Protein AF-A0A355S7M9-F1 (afdb_monomer)

Foldseek 3Di:
DCVQQKFWFKAFCVVANPLRALVRTDGQAPPPDLAAECRHQHNPFKGAHAHRNRDGDDPVGFMGGPFKTFFGFVVRVTWIWTKMKGFDAAFAKKKKKKKKFQPAADDLWKKKFKDKSSHTPDMDADGSHGRVIDMFIFIARDHGGIMIMITIFCQGPVRHRHRTSHIMGMDMDIDRDDDPQDAGPVRHTDDHQDDPDWDWPDWDDDPQKIKTKTFDRAQWKKFKWFDPPVPDIDTADDIDGGHPPRMDMDIGGNHDPRGPDMDMDTD

Nearest PDB structures (foldseek):
  4d7y-assembly1_A  TM=6.773E-01  e=9.405E-04  Mus musculus
  4qql-assembly1_C  TM=6.175E-01  e=2.363E-03  Mus musculus
  2w3j-assembly1_A  TM=5.423E-01  e=1.451E-03  uncultured bacterium
  4qpy-assembly1_C  TM=6.140E-01  e=1.021E-02  Mus musculus
  6yf6-assembly1_B  TM=6.523E-01  e=6.107E-02  Enterobacter cloacae subsp. cloacae ATCC 13047

Structure (mmCIF, N/CA/C/O backbone):
data_AF-A0A355S7M9-F1
#
_entry.id   AF-A0A355S7M9-F1
#
loop_
_atom_site.group_PDB
_atom_site.id
_atom_site.type_symbol
_atom_site.label_atom_id
_atom_site.label_alt_id
_atom_site.label_comp_id
_atom_site.label_asym_id
_atom_site.label_entity_id
_atom_site.label_seq_id
_atom_site.pdbx_PDB_ins_code
_atom_site.Cartn_x
_atom_site.Cartn_y
_atom_site.Cartn_z
_atom_site.occupancy
_atom_site.B_iso_or_equiv
_atom_site.auth_seq_id
_atom_site.auth_comp_id
_atom_site.auth_asym_id
_atom_site.auth_atom_id
_atom_site.pdbx_PDB_model_num
ATOM 1 N N . GLN A 1 1 ? 16.111 -8.350 1.117 1.00 92.12 1 GLN A N 1
ATOM 2 C CA . GLN A 1 1 ? 14.861 -8.751 1.804 1.00 92.12 1 GLN A CA 1
ATOM 3 C C . GLN A 1 1 ? 15.075 -8.696 3.312 1.00 92.12 1 GLN A C 1
ATOM 5 O O . GLN A 1 1 ? 16.169 -9.027 3.754 1.00 92.12 1 GLN A O 1
ATOM 10 N N . GLY A 1 2 ? 14.060 -8.302 4.082 1.00 87.00 2 GLY A N 1
ATOM 11 C CA . GLY A 1 2 ? 14.017 -8.361 5.551 1.00 87.00 2 GLY A CA 1
ATOM 12 C C . GLY A 1 2 ? 14.814 -7.289 6.302 1.00 87.00 2 GLY A C 1
ATOM 13 O O . GLY A 1 2 ? 14.784 -7.253 7.531 1.00 87.00 2 GLY A O 1
ATOM 14 N N . GLU A 1 3 ? 15.532 -6.411 5.602 1.00 89.25 3 GLU A N 1
ATOM 15 C CA . GLU A 1 3 ? 16.337 -5.370 6.239 1.00 89.25 3 GLU A CA 1
ATOM 16 C C . GLU A 1 3 ? 15.422 -4.325 6.895 1.00 89.25 3 GLU A C 1
ATOM 18 O O . GLU A 1 3 ? 14.531 -3.780 6.247 1.00 89.25 3 GLU A O 1
ATOM 23 N N . TYR A 1 4 ? 15.598 -4.093 8.200 1.00 92.50 4 TYR A N 1
ATOM 24 C CA . TYR A 1 4 ? 14.747 -3.206 9.011 1.00 92.50 4 TYR A CA 1
ATOM 25 C C . TYR A 1 4 ? 13.235 -3.503 8.925 1.00 92.50 4 TYR A C 1
ATOM 27 O O . TYR A 1 4 ? 12.418 -2.595 9.059 1.00 92.50 4 TYR A O 1
ATOM 35 N N . GLY A 1 5 ? 12.859 -4.768 8.697 1.00 94.44 5 GLY A N 1
ATOM 36 C CA . GLY A 1 5 ? 11.457 -5.186 8.565 1.00 94.44 5 GLY A CA 1
ATOM 37 C C . GLY A 1 5 ? 10.864 -4.987 7.167 1.00 94.44 5 GLY A C 1
ATOM 38 O O . GLY A 1 5 ? 9.682 -5.252 6.973 1.00 94.44 5 GLY A O 1
ATOM 39 N N . TRP A 1 6 ? 11.656 -4.549 6.180 1.00 97.00 6 TRP A N 1
ATOM 40 C CA . TRP A 1 6 ? 11.182 -4.333 4.813 1.00 97.00 6 TRP A CA 1
ATOM 41 C C . TRP A 1 6 ? 11.302 -5.570 3.935 1.00 97.00 6 TRP A C 1
ATOM 43 O O . TRP A 1 6 ? 12.361 -6.188 3.803 1.00 97.00 6 TRP A O 1
ATOM 53 N N . THR A 1 7 ? 10.225 -5.868 3.226 1.00 97.31 7 THR A N 1
ATOM 54 C CA . THR A 1 7 ? 10.159 -6.887 2.188 1.00 97.31 7 THR A CA 1
ATOM 55 C C . THR A 1 7 ? 9.609 -6.309 0.889 1.00 97.31 7 THR A C 1
ATOM 57 O O . THR A 1 7 ? 8.897 -5.307 0.872 1.00 97.31 7 THR A O 1
ATOM 60 N N . HIS A 1 8 ? 10.014 -6.921 -0.218 1.00 97.75 8 HIS A N 1
ATOM 61 C CA . HIS A 1 8 ? 9.790 -6.425 -1.571 1.00 97.75 8 HIS A CA 1
ATOM 62 C C . HIS A 1 8 ? 9.161 -7.529 -2.409 1.00 97.75 8 HIS A C 1
ATOM 64 O O . HIS A 1 8 ? 9.616 -8.677 -2.364 1.00 97.75 8 HIS A O 1
ATOM 70 N N . GLY A 1 9 ? 8.124 -7.188 -3.157 1.00 98.19 9 GLY A N 1
ATOM 71 C CA . GLY A 1 9 ? 7.326 -8.169 -3.868 1.00 98.19 9 GLY A CA 1
ATOM 72 C C . GLY A 1 9 ? 6.234 -7.516 -4.689 1.00 98.19 9 GLY A C 1
ATOM 73 O O . GLY A 1 9 ? 6.367 -6.370 -5.125 1.00 98.19 9 GLY A O 1
ATOM 74 N N . TYR A 1 10 ? 5.150 -8.248 -4.890 1.00 98.56 10 TYR A N 1
ATOM 75 C CA . TYR A 1 10 ? 3.998 -7.770 -5.633 1.00 98.56 10 TYR A CA 1
ATOM 76 C C . TYR A 1 10 ? 2.709 -8.474 -5.210 1.00 98.56 10 TYR A C 1
ATOM 78 O O . TYR A 1 10 ? 2.734 -9.531 -4.579 1.00 98.56 10 TYR A O 1
ATOM 86 N N . TYR A 1 11 ? 1.584 -7.874 -5.585 1.00 98.56 11 TYR A N 1
ATOM 87 C CA . TYR A 1 11 ? 0.274 -8.519 -5.595 1.00 98.56 11 TYR A CA 1
ATOM 88 C C . TYR A 1 11 ? -0.106 -8.872 -7.034 1.00 98.56 11 TYR A C 1
ATOM 90 O O . TYR A 1 11 ? 0.020 -8.015 -7.910 1.00 98.56 11 TYR A O 1
ATOM 98 N N . ASP A 1 12 ? -0.577 -10.099 -7.279 1.00 98.19 12 ASP A N 1
ATOM 99 C CA . ASP A 1 12 ? -1.149 -10.508 -8.569 1.00 98.19 12 ASP A CA 1
ATOM 100 C C . ASP A 1 12 ? -2.658 -10.238 -8.573 1.00 98.19 12 ASP A C 1
ATOM 102 O O . ASP A 1 12 ? -3.482 -11.052 -8.159 1.00 98.19 12 ASP A O 1
ATOM 106 N N . ILE A 1 13 ? -3.033 -9.059 -9.058 1.00 97.69 13 ILE A N 1
ATOM 107 C CA . ILE A 1 13 ? -4.429 -8.618 -9.083 1.00 97.69 13 ILE A CA 1
ATOM 108 C C . ILE A 1 13 ? -5.251 -9.401 -10.106 1.00 97.69 13 ILE A C 1
ATOM 110 O O . ILE A 1 13 ? -6.462 -9.548 -9.951 1.00 97.69 13 ILE A O 1
ATOM 114 N N . THR A 1 14 ? -4.609 -9.946 -11.141 1.00 97.44 14 THR A N 1
ATOM 115 C CA . THR A 1 14 ? -5.308 -10.784 -12.122 1.00 97.44 14 THR A CA 1
ATOM 116 C C . THR A 1 14 ? -5.759 -12.100 -11.498 1.00 97.44 14 THR A C 1
ATOM 118 O O . THR A 1 14 ? -6.862 -12.564 -11.793 1.00 97.44 14 THR A O 1
ATOM 121 N N . ALA A 1 15 ? -4.932 -12.685 -10.631 1.00 96.69 15 ALA A N 1
ATOM 122 C CA . ALA A 1 15 ? -5.269 -13.901 -9.904 1.00 96.69 15 ALA A CA 1
ATOM 123 C C . ALA A 1 15 ? -6.225 -13.645 -8.728 1.00 96.69 15 ALA A C 1
ATOM 125 O O . ALA A 1 15 ? -7.177 -14.407 -8.538 1.00 96.69 15 ALA A O 1
ATOM 126 N N . ASP A 1 16 ? -5.986 -12.578 -7.962 1.00 94.31 16 ASP A N 1
ATOM 127 C CA . ASP A 1 16 ? -6.562 -12.423 -6.624 1.00 94.31 16 ASP A CA 1
ATOM 128 C C . ASP A 1 16 ? -7.647 -11.343 -6.503 1.00 94.31 16 ASP A C 1
ATOM 130 O O . ASP A 1 16 ? -8.452 -11.378 -5.569 1.00 94.31 16 ASP A O 1
ATOM 134 N N . GLY A 1 17 ? -7.711 -10.411 -7.455 1.00 91.56 17 GLY A N 1
ATOM 135 C CA . GLY A 1 17 ? -8.643 -9.287 -7.441 1.00 91.56 17 GLY A CA 1
ATOM 136 C C . GLY A 1 17 ? -8.315 -8.204 -6.406 1.00 91.56 17 GLY A C 1
ATOM 137 O O . GLY A 1 17 ? -7.258 -8.193 -5.778 1.00 91.56 17 GLY A O 1
ATOM 138 N N . GLU A 1 18 ? -9.250 -7.262 -6.250 1.00 88.62 18 GLU A N 1
ATOM 139 C CA . GLU A 1 18 ? -9.129 -6.107 -5.354 1.00 88.62 18 GLU A CA 1
ATOM 140 C C . GLU A 1 18 ? -10.277 -6.043 -4.328 1.00 88.62 18 GLU A C 1
ATOM 142 O O . GLU A 1 18 ? -11.424 -6.341 -4.683 1.00 88.62 18 GLU A O 1
ATOM 147 N N . PRO A 1 19 ? -10.012 -5.583 -3.087 1.00 85.44 19 PRO A N 1
ATOM 148 C CA . PRO A 1 19 ? -8.683 -5.313 -2.529 1.00 85.44 19 PRO A CA 1
ATOM 149 C C . PRO A 1 19 ? -7.889 -6.618 -2.331 1.00 85.44 19 PRO A C 1
ATOM 151 O O . PRO A 1 19 ? -8.498 -7.660 -2.064 1.00 85.44 19 PRO A O 1
ATOM 154 N N . PRO A 1 20 ? -6.548 -6.593 -2.449 1.00 85.44 20 PRO A N 1
ATOM 155 C CA . PRO A 1 20 ? -5.758 -7.796 -2.243 1.00 85.44 20 PRO A CA 1
ATOM 156 C C . PRO A 1 20 ? -5.861 -8.264 -0.786 1.00 85.44 20 PRO A C 1
ATOM 158 O O . PRO A 1 20 ? -5.811 -7.475 0.157 1.00 85.44 20 PRO A O 1
ATOM 161 N N . ALA A 1 21 ? -5.979 -9.572 -0.568 1.00 83.31 21 ALA A N 1
ATOM 162 C CA . ALA A 1 21 ? -5.833 -10.111 0.779 1.00 83.31 21 ALA A CA 1
ATOM 163 C C . ALA A 1 21 ? -4.357 -10.047 1.202 1.00 83.31 21 ALA A C 1
ATOM 165 O O . ALA A 1 21 ? -3.477 -10.368 0.408 1.00 83.31 21 ALA A O 1
ATOM 166 N N . ASN A 1 22 ? -4.073 -9.734 2.472 1.00 86.75 22 ASN A N 1
ATOM 167 C CA . ASN A 1 22 ? -2.702 -9.706 3.008 1.00 86.75 22 ASN A CA 1
ATOM 168 C C . ASN A 1 22 ? -1.883 -10.973 2.679 1.00 86.75 22 ASN A C 1
ATOM 170 O O . ASN A 1 22 ? -0.677 -10.909 2.438 1.00 86.75 22 ASN A O 1
ATOM 174 N N . SER A 1 23 ? -2.555 -12.132 2.677 1.00 87.81 23 SER A N 1
ATOM 175 C CA . SER A 1 23 ? -1.978 -13.449 2.386 1.00 87.81 23 SER A CA 1
ATOM 176 C C . SER A 1 23 ? -1.495 -13.625 0.948 1.00 87.81 23 SER A C 1
ATOM 178 O O . SER A 1 23 ? -0.786 -14.587 0.674 1.00 87.81 23 SER A O 1
ATOM 180 N N . ASN A 1 24 ? -1.895 -12.734 0.043 1.00 93.62 24 ASN A N 1
ATOM 181 C CA . ASN A 1 24 ? -1.656 -12.853 -1.391 1.00 93.62 24 ASN A CA 1
ATOM 182 C C . ASN A 1 24 ? -0.400 -12.103 -1.846 1.00 93.62 24 ASN A C 1
ATOM 184 O O . ASN A 1 24 ? -0.087 -12.080 -3.031 1.00 93.62 24 ASN A O 1
ATOM 188 N N . PHE A 1 25 ? 0.329 -11.471 -0.927 1.00 97.81 25 PHE A N 1
ATOM 189 C CA . PHE A 1 25 ? 1.590 -10.832 -1.272 1.00 97.81 25 PHE A CA 1
ATOM 190 C C . PHE A 1 25 ? 2.655 -11.871 -1.590 1.00 97.81 25 PHE A C 1
ATOM 192 O O . PHE A 1 25 ? 2.960 -12.757 -0.786 1.00 97.81 25 PHE A O 1
ATOM 199 N N . ILE A 1 26 ? 3.251 -11.718 -2.765 1.00 98.19 26 ILE A N 1
ATOM 200 C CA . ILE A 1 26 ? 4.268 -12.614 -3.288 1.00 98.19 26 ILE A CA 1
ATOM 201 C C . ILE A 1 26 ? 5.611 -11.902 -3.187 1.00 98.19 26 ILE A C 1
ATOM 203 O O . ILE A 1 26 ? 5.846 -10.877 -3.826 1.00 98.19 26 ILE A O 1
ATOM 207 N N . LEU A 1 27 ? 6.511 -12.456 -2.376 1.00 97.75 27 LEU A N 1
ATOM 208 C CA . LEU A 1 27 ? 7.882 -11.968 -2.256 1.00 97.75 27 LEU A CA 1
ATOM 209 C C . LEU A 1 27 ? 8.636 -12.159 -3.569 1.00 97.75 27 LEU A C 1
ATOM 211 O O . LEU A 1 27 ? 8.587 -13.235 -4.167 1.00 97.75 27 LEU A O 1
ATOM 215 N N . PHE A 1 28 ? 9.430 -11.161 -3.957 1.00 97.62 28 PHE A N 1
ATOM 216 C CA . PHE A 1 28 ? 10.442 -11.395 -4.976 1.00 97.62 28 PHE A CA 1
ATOM 217 C C . PHE A 1 28 ? 11.485 -12.398 -4.459 1.00 97.62 28 PHE A C 1
ATOM 219 O O . PHE A 1 28 ? 12.031 -12.187 -3.362 1.00 97.62 28 PHE A O 1
ATOM 226 N N . PRO A 1 29 ? 11.793 -13.459 -5.232 1.00 96.69 29 PRO A N 1
ATOM 227 C CA . PRO A 1 29 ? 12.846 -14.404 -4.896 1.00 96.69 29 PRO A CA 1
ATOM 228 C C . PRO A 1 29 ? 14.181 -13.698 -4.665 1.00 96.69 29 PRO A C 1
ATOM 230 O O . PRO A 1 29 ? 14.586 -12.823 -5.437 1.00 96.69 29 PRO A O 1
ATOM 233 N N . SER A 1 30 ? 14.873 -14.076 -3.592 1.00 95.88 30 SER A N 1
ATOM 234 C CA . SER A 1 30 ? 16.242 -13.640 -3.357 1.00 95.88 30 SER A CA 1
ATOM 235 C C . SER A 1 30 ? 17.034 -14.663 -2.564 1.00 95.88 30 SER A C 1
ATOM 237 O O . SER A 1 30 ? 16.579 -15.123 -1.517 1.00 95.88 30 SER A O 1
ATOM 239 N N . ASP A 1 31 ? 18.253 -14.944 -3.019 1.00 94.88 31 ASP A N 1
ATOM 240 C CA . ASP A 1 31 ? 19.231 -15.778 -2.313 1.00 94.88 31 ASP A CA 1
ATOM 241 C C . ASP A 1 31 ? 20.229 -14.949 -1.474 1.00 94.88 31 ASP A C 1
ATOM 243 O O . ASP A 1 31 ? 21.152 -15.493 -0.864 1.00 94.88 31 ASP A O 1
ATOM 247 N N . GLY A 1 32 ? 20.042 -13.623 -1.423 1.00 92.38 32 GLY A N 1
ATOM 248 C CA . GLY A 1 32 ? 20.918 -12.683 -0.720 1.00 92.38 32 GLY A CA 1
ATOM 249 C C . GLY A 1 32 ? 22.173 -12.272 -1.498 1.00 92.38 32 GLY A C 1
ATOM 250 O O . GLY A 1 32 ? 22.983 -11.505 -0.973 1.00 92.38 32 GLY A O 1
ATOM 251 N N . THR A 1 33 ? 22.351 -12.743 -2.734 1.00 94.88 33 THR A N 1
ATOM 252 C CA . THR A 1 33 ? 23.452 -12.348 -3.620 1.00 94.88 33 THR A CA 1
ATOM 253 C C . THR A 1 33 ? 22.992 -11.321 -4.664 1.00 94.88 33 THR A C 1
ATOM 255 O O . THR A 1 33 ? 21.803 -11.228 -4.959 1.00 94.88 33 THR A O 1
ATOM 258 N N . PRO A 1 34 ? 23.907 -10.539 -5.267 1.00 95.62 34 PRO A N 1
ATOM 259 C CA . PRO A 1 34 ? 23.569 -9.622 -6.359 1.00 95.62 34 PRO A CA 1
ATOM 260 C C . PRO A 1 34 ? 23.570 -10.310 -7.740 1.00 95.62 34 PRO A C 1
ATOM 262 O O . PRO A 1 34 ? 23.688 -9.639 -8.762 1.00 95.62 34 PRO A O 1
ATOM 265 N N . PHE A 1 35 ? 23.546 -11.646 -7.804 1.00 96.12 35 PHE A N 1
ATOM 266 C CA . PHE A 1 35 ? 23.656 -12.384 -9.063 1.00 96.12 35 PHE A CA 1
ATOM 267 C C . PHE A 1 35 ? 22.319 -13.009 -9.434 1.00 96.12 35 PHE A C 1
ATOM 269 O O . PHE A 1 35 ? 21.887 -13.982 -8.815 1.00 96.12 35 PHE A O 1
ATOM 276 N N . ARG A 1 36 ? 21.684 -12.464 -10.472 1.00 96.94 36 ARG A N 1
ATOM 277 C CA . ARG A 1 36 ? 20.377 -12.940 -10.920 1.00 96.94 36 ARG A CA 1
ATOM 278 C C . ARG A 1 36 ? 20.402 -14.390 -11.391 1.00 96.94 36 ARG A C 1
ATOM 280 O O . ARG A 1 36 ? 21.352 -14.824 -12.042 1.00 96.94 36 ARG A O 1
ATOM 287 N N . ASN A 1 37 ? 19.328 -15.104 -11.079 1.00 96.00 37 ASN A N 1
ATOM 288 C CA . ASN A 1 37 ? 19.001 -16.440 -11.569 1.00 96.00 37 ASN A CA 1
ATOM 289 C C . ASN A 1 37 ? 17.489 -16.696 -11.366 1.00 96.00 37 ASN A C 1
ATOM 291 O O . ASN A 1 37 ? 16.754 -15.795 -10.967 1.00 96.00 37 ASN A O 1
ATOM 295 N N . GLU A 1 38 ? 17.002 -17.907 -11.630 1.00 94.94 38 GLU A N 1
ATOM 296 C CA . GLU A 1 38 ? 15.571 -18.229 -11.494 1.00 94.94 38 GLU A CA 1
ATOM 297 C C . GLU A 1 38 ? 15.060 -18.231 -10.037 1.00 94.94 38 GLU A C 1
ATOM 299 O O . GLU A 1 38 ? 13.858 -18.135 -9.805 1.00 94.94 38 GLU A O 1
ATOM 304 N N . GLU A 1 39 ? 15.961 -18.284 -9.053 1.00 95.69 39 GLU A N 1
ATOM 305 C CA . GLU A 1 39 ? 15.678 -18.243 -7.611 1.00 95.69 39 GLU A CA 1
ATOM 306 C C . GLU A 1 39 ? 16.095 -16.906 -6.954 1.00 95.69 39 GLU A C 1
ATOM 308 O O . GLU A 1 39 ? 15.825 -16.681 -5.772 1.00 95.69 39 GLU A O 1
ATOM 313 N N . ASN A 1 40 ? 16.728 -15.991 -7.701 1.00 97.06 40 ASN A N 1
ATOM 314 C CA . ASN A 1 40 ? 17.165 -14.682 -7.210 1.00 97.06 40 ASN A CA 1
ATOM 315 C C . ASN A 1 40 ? 16.929 -13.589 -8.253 1.00 97.06 40 ASN A C 1
ATOM 317 O O . ASN A 1 40 ? 17.652 -13.496 -9.241 1.00 97.06 40 ASN A O 1
ATOM 321 N N . PHE A 1 41 ? 15.948 -12.727 -7.999 1.00 97.25 41 PHE A N 1
ATOM 322 C CA . PHE A 1 41 ? 15.574 -11.627 -8.896 1.00 97.25 41 PHE A CA 1
ATOM 323 C C . PHE A 1 41 ? 16.333 -10.331 -8.585 1.00 97.25 41 PHE A C 1
ATOM 325 O O . PHE A 1 41 ? 16.174 -9.330 -9.276 1.00 97.25 41 PHE A O 1
ATOM 332 N N . TRP A 1 42 ? 17.170 -10.341 -7.546 1.00 97.12 42 TRP A N 1
ATOM 333 C CA . TRP A 1 42 ? 17.970 -9.199 -7.120 1.00 97.12 42 TRP A CA 1
ATOM 334 C C . TRP A 1 42 ? 19.310 -9.129 -7.861 1.00 97.12 42 TRP A C 1
ATOM 336 O O . TRP A 1 42 ? 20.081 -10.090 -7.862 1.00 97.12 42 TRP A O 1
ATOM 346 N N . ASP A 1 43 ? 19.634 -7.970 -8.435 1.00 94.88 43 ASP A N 1
ATOM 347 C CA . ASP A 1 43 ? 20.908 -7.732 -9.137 1.00 94.88 43 ASP A CA 1
ATOM 348 C C . ASP A 1 43 ? 21.915 -6.856 -8.364 1.00 94.88 43 ASP A C 1
ATOM 350 O O . ASP A 1 43 ? 22.974 -6.497 -8.882 1.00 94.88 43 ASP A O 1
ATOM 354 N N . GLY A 1 44 ? 21.600 -6.504 -7.115 1.00 93.50 44 GLY A N 1
ATOM 355 C CA . GLY A 1 44 ? 22.369 -5.536 -6.326 1.00 93.50 44 GLY A CA 1
ATOM 356 C C . GLY A 1 44 ? 21.799 -4.116 -6.335 1.00 93.50 44 GLY A C 1
ATOM 357 O O . GLY A 1 44 ? 22.203 -3.321 -5.488 1.00 93.50 44 GLY A O 1
ATOM 358 N N . PHE A 1 45 ? 20.861 -3.814 -7.236 1.00 93.62 45 PHE A N 1
ATOM 359 C CA . PHE A 1 45 ? 20.222 -2.503 -7.375 1.00 93.62 45 PHE A CA 1
ATOM 360 C C . PHE A 1 45 ? 18.694 -2.588 -7.372 1.00 93.62 45 PHE A C 1
ATOM 362 O O . PHE A 1 45 ? 18.034 -1.747 -6.764 1.00 93.62 45 PHE A O 1
ATOM 369 N N . SER A 1 46 ? 18.130 -3.593 -8.041 1.00 95.94 46 SER A N 1
ATOM 370 C CA . SER A 1 46 ? 16.688 -3.768 -8.187 1.00 95.94 46 SER A CA 1
ATOM 371 C C . SER A 1 46 ? 16.277 -5.236 -8.261 1.00 95.94 46 SER A C 1
ATOM 373 O O . SER A 1 46 ? 17.077 -6.121 -8.573 1.00 95.94 46 SER A O 1
ATOM 375 N N . PHE A 1 47 ? 15.009 -5.482 -7.944 1.00 97.88 47 PHE A N 1
ATOM 376 C CA . PHE A 1 47 ? 14.306 -6.709 -8.281 1.00 97.88 47 PHE A CA 1
ATOM 377 C C . PHE A 1 47 ? 13.727 -6.599 -9.689 1.00 97.88 47 PHE A C 1
ATOM 379 O O . PHE A 1 47 ? 13.010 -5.641 -9.976 1.00 97.88 47 PHE A O 1
ATOM 386 N N . ASP A 1 48 ? 14.007 -7.591 -10.528 1.00 97.38 48 ASP A N 1
ATOM 387 C CA . ASP A 1 48 ? 13.417 -7.774 -11.858 1.00 97.38 48 ASP A CA 1
ATOM 388 C C . ASP A 1 48 ? 13.388 -9.276 -12.185 1.00 97.38 48 ASP A C 1
ATOM 390 O O . ASP A 1 48 ? 14.215 -10.045 -11.687 1.00 97.38 48 ASP A O 1
ATOM 394 N N . TRP A 1 49 ? 12.447 -9.706 -13.018 1.00 96.75 49 TRP A N 1
ATOM 395 C CA . TRP A 1 49 ? 12.270 -11.111 -13.382 1.00 96.75 49 TRP A CA 1
ATOM 396 C C . TRP A 1 49 ? 13.507 -11.655 -14.077 1.00 96.75 49 TRP A C 1
ATOM 398 O O . TRP A 1 49 ? 13.998 -11.042 -15.022 1.00 96.75 49 TRP A O 1
ATOM 408 N N . SER A 1 50 ? 13.986 -12.831 -13.673 1.00 96.75 50 SER A N 1
ATOM 409 C CA . SER A 1 50 ? 15.146 -13.458 -14.308 1.00 96.75 50 SER A CA 1
ATOM 410 C C . SER A 1 50 ? 15.001 -14.951 -14.557 1.00 96.75 50 SER A C 1
ATOM 412 O O . SER A 1 50 ? 14.395 -15.678 -13.774 1.00 96.75 50 SER A O 1
ATOM 414 N N . ASP A 1 51 ? 15.601 -15.414 -15.655 1.00 96.12 51 ASP A N 1
ATOM 415 C CA . ASP A 1 51 ? 15.785 -16.838 -15.937 1.00 96.12 51 ASP A CA 1
ATOM 416 C C . ASP A 1 51 ? 17.013 -17.417 -15.211 1.00 96.12 51 ASP A C 1
ATOM 418 O O . ASP A 1 51 ? 17.780 -16.705 -14.560 1.00 96.12 51 ASP A O 1
ATOM 422 N N . ALA A 1 52 ? 17.251 -18.723 -15.370 1.00 96.06 52 ALA A N 1
ATOM 423 C CA . ALA A 1 52 ? 18.394 -19.426 -14.782 1.00 96.06 52 ALA A CA 1
ATOM 424 C C . ALA A 1 52 ? 19.773 -18.860 -15.188 1.00 96.06 52 ALA A C 1
ATOM 426 O O . ALA A 1 52 ? 20.769 -19.135 -14.520 1.00 96.06 52 ALA A O 1
ATOM 427 N N . SER A 1 53 ? 19.856 -18.091 -16.281 1.00 95.75 53 SER A N 1
ATOM 428 C CA . SER A 1 53 ? 21.087 -17.426 -16.731 1.00 95.75 53 SER A CA 1
ATOM 429 C C . SER A 1 53 ? 21.269 -16.020 -16.148 1.00 95.75 53 SER A C 1
ATOM 431 O O . SER A 1 53 ? 22.311 -15.402 -16.376 1.00 95.75 53 SER A O 1
ATOM 433 N N . GLY A 1 54 ? 20.272 -15.511 -15.418 1.00 94.69 54 GLY A N 1
ATOM 434 C CA . GLY A 1 54 ? 20.234 -14.148 -14.895 1.00 94.69 54 GLY A CA 1
ATOM 435 C C . GLY A 1 54 ? 19.808 -13.098 -15.923 1.00 94.69 54 GLY A C 1
ATOM 436 O O . GLY A 1 54 ? 19.979 -11.898 -15.683 1.00 94.69 54 GLY A O 1
ATOM 437 N N . SER A 1 55 ? 19.277 -13.532 -17.069 1.00 95.75 55 SER A N 1
ATOM 438 C CA . SER A 1 55 ? 18.733 -12.639 -18.093 1.00 95.75 55 SER A CA 1
ATOM 439 C C . SER A 1 55 ? 17.330 -12.196 -17.703 1.00 95.75 55 SER A C 1
ATOM 441 O O . SER A 1 55 ? 16.553 -13.009 -17.207 1.00 95.75 55 SER A O 1
ATOM 443 N N . ALA A 1 56 ? 17.006 -10.924 -17.947 1.00 94.19 56 ALA A N 1
ATOM 444 C CA . ALA A 1 56 ? 15.691 -10.385 -17.626 1.00 94.19 56 ALA A CA 1
ATOM 445 C C . ALA A 1 56 ? 14.586 -11.060 -18.462 1.00 94.19 56 ALA A C 1
ATOM 447 O O . ALA A 1 56 ? 14.743 -11.209 -19.679 1.00 94.19 56 ALA A O 1
ATOM 448 N N . VAL A 1 57 ? 13.476 -11.443 -17.828 1.00 95.06 57 VAL A N 1
ATOM 449 C CA . VAL A 1 57 ? 12.336 -12.115 -18.472 1.00 95.06 57 VAL A CA 1
ATOM 450 C C . VAL A 1 57 ? 11.096 -11.247 -18.345 1.00 95.06 57 VAL A C 1
ATOM 452 O O . VAL A 1 57 ? 10.387 -11.304 -17.352 1.00 95.06 57 VAL A O 1
ATOM 455 N N . ASN A 1 58 ? 10.823 -10.472 -19.388 1.00 94.00 58 ASN A N 1
ATOM 456 C CA . ASN A 1 58 ? 9.695 -9.555 -19.433 1.00 94.00 58 ASN A CA 1
ATOM 457 C C . ASN A 1 58 ? 8.855 -9.809 -20.701 1.00 94.00 58 ASN A C 1
ATOM 459 O O . ASN A 1 58 ? 9.442 -9.988 -21.778 1.00 94.00 58 ASN A O 1
ATOM 463 N N . PRO A 1 59 ? 7.509 -9.807 -20.631 1.00 94.31 59 PRO A N 1
ATOM 464 C CA . PRO A 1 59 ? 6.665 -9.611 -19.444 1.00 94.31 59 PRO A CA 1
ATOM 465 C C . PRO A 1 59 ? 6.642 -10.813 -18.469 1.00 94.31 59 PRO A C 1
ATOM 467 O O . PRO A 1 59 ? 7.001 -11.921 -18.881 1.00 94.31 59 PRO A O 1
ATOM 470 N N . PRO A 1 60 ? 6.153 -10.620 -17.223 1.00 95.62 60 PRO A N 1
ATOM 471 C CA . PRO A 1 60 ? 5.622 -9.361 -16.663 1.00 95.62 60 PRO A CA 1
ATOM 472 C C . PRO A 1 60 ? 6.719 -8.350 -16.314 1.00 95.62 60 PRO A C 1
ATOM 474 O O . PRO A 1 60 ? 7.774 -8.746 -15.859 1.00 95.62 60 PRO A O 1
ATOM 477 N N . TRP A 1 61 ? 6.457 -7.049 -16.480 1.00 96.50 61 TRP A N 1
ATOM 478 C CA . TRP A 1 61 ? 7.444 -5.967 -16.264 1.00 96.50 61 TRP A CA 1
ATOM 479 C C . TR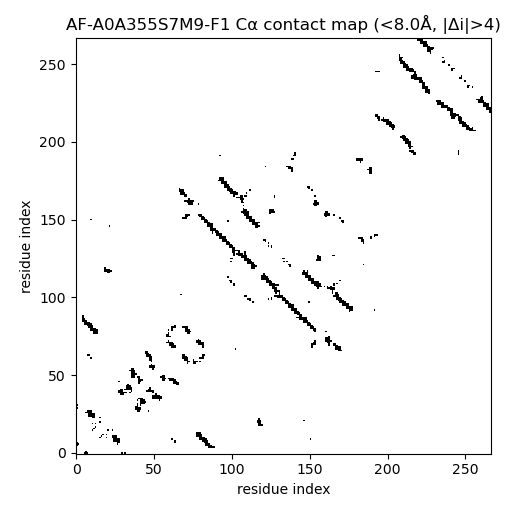P A 1 61 ? 7.566 -5.507 -14.806 1.00 96.50 61 TRP A C 1
ATOM 481 O O . TRP A 1 61 ? 8.028 -4.400 -14.534 1.00 96.50 61 TRP A O 1
ATOM 491 N N . THR A 1 62 ? 7.096 -6.317 -13.856 1.00 98.12 62 THR A N 1
ATOM 492 C CA . THR A 1 62 ? 7.073 -5.924 -12.445 1.00 98.12 62 THR A CA 1
ATOM 493 C C . THR A 1 62 ? 8.488 -5.843 -11.898 1.00 98.12 62 THR A C 1
ATOM 495 O O . THR A 1 62 ? 9.141 -6.872 -11.751 1.00 98.12 62 THR A O 1
ATOM 498 N N . ALA A 1 63 ? 8.930 -4.641 -11.545 1.00 97.75 63 ALA A N 1
ATOM 499 C CA . ALA A 1 63 ? 10.280 -4.395 -11.058 1.00 97.75 63 ALA A CA 1
ATOM 500 C C 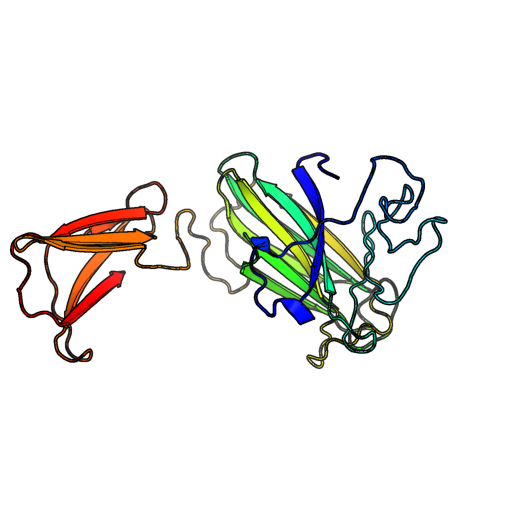. ALA A 1 63 ? 10.283 -3.407 -9.889 1.00 97.75 63 ALA A C 1
ATOM 502 O O . ALA A 1 63 ? 9.379 -2.574 -9.755 1.00 97.75 63 ALA A O 1
ATOM 503 N N . LEU A 1 64 ? 11.300 -3.497 -9.030 1.00 98.12 64 LEU A N 1
ATOM 504 C CA . LEU A 1 64 ? 11.378 -2.692 -7.812 1.00 98.12 64 LEU A CA 1
ATOM 505 C C . LEU A 1 64 ? 12.828 -2.426 -7.376 1.00 98.12 64 LEU A C 1
ATOM 507 O O . LEU A 1 64 ? 13.527 -3.331 -6.926 1.00 98.12 64 LEU A O 1
ATOM 511 N N . GLY A 1 65 ? 13.272 -1.175 -7.497 1.00 95.69 65 GLY A N 1
ATOM 512 C CA . GLY A 1 65 ? 14.558 -0.660 -7.010 1.00 95.69 65 GLY A CA 1
ATOM 513 C C . GLY A 1 65 ? 14.468 -0.086 -5.596 1.00 95.69 65 GLY A C 1
ATOM 514 O O . GLY A 1 65 ? 13.546 -0.411 -4.853 1.00 95.69 65 GLY A O 1
ATOM 515 N N . ASP A 1 66 ? 15.394 0.792 -5.218 1.00 91.88 66 ASP A N 1
ATOM 516 C CA . ASP A 1 66 ? 15.371 1.533 -3.946 1.00 91.88 66 ASP A CA 1
ATOM 517 C C . ASP A 1 66 ? 14.283 2.622 -3.915 1.00 91.88 66 ASP A C 1
ATOM 519 O O . ASP A 1 66 ? 13.568 2.771 -2.925 1.00 91.88 66 ASP A O 1
ATOM 523 N N . LEU A 1 67 ? 14.121 3.329 -5.032 1.00 94.31 67 LEU A N 1
ATOM 524 C CA . LEU A 1 67 ? 13.138 4.384 -5.249 1.00 94.31 67 LEU A CA 1
ATOM 525 C C . LEU A 1 67 ? 12.270 4.093 -6.478 1.00 94.31 67 LEU A C 1
ATOM 527 O O . LEU A 1 67 ? 11.055 4.289 -6.438 1.00 94.31 67 LEU A O 1
ATOM 531 N N . GLU A 1 68 ? 12.888 3.600 -7.550 1.00 96.94 68 GLU A N 1
ATOM 532 C CA . GLU A 1 68 ? 12.215 3.257 -8.800 1.00 96.94 68 GLU A CA 1
ATOM 533 C C . GLU A 1 68 ? 11.376 1.979 -8.660 1.00 96.94 68 GLU A C 1
ATOM 535 O O . GLU A 1 68 ? 11.691 1.071 -7.888 1.00 96.94 68 GLU A O 1
ATOM 540 N N . GLY A 1 69 ? 10.314 1.879 -9.448 1.00 98.00 69 GLY A N 1
ATOM 541 C CA . GLY A 1 69 ? 9.594 0.638 -9.686 1.00 98.00 69 GLY A CA 1
ATOM 542 C C . GLY A 1 69 ? 8.727 0.716 -10.930 1.00 98.00 69 GLY A C 1
ATOM 543 O O . GLY A 1 69 ? 8.542 1.781 -11.527 1.00 98.00 69 GLY A O 1
ATOM 544 N N . HIS A 1 70 ? 8.211 -0.439 -11.323 1.00 98.38 70 HIS A N 1
ATOM 545 C CA . HIS A 1 70 ? 7.348 -0.592 -12.481 1.00 98.38 70 HIS A CA 1
ATOM 546 C C . HIS A 1 70 ? 6.273 -1.641 -12.153 1.00 98.38 70 HIS A C 1
ATOM 548 O O . HIS A 1 70 ? 6.631 -2.744 -11.730 1.00 98.38 70 HIS A O 1
ATOM 554 N N . PRO A 1 71 ? 4.972 -1.331 -12.290 1.00 98.38 71 PRO A N 1
ATOM 555 C CA . PRO A 1 71 ? 3.916 -2.340 -12.228 1.00 98.38 71 PRO A CA 1
ATOM 556 C C . PRO A 1 71 ? 3.934 -3.240 -13.475 1.00 98.38 71 PRO A C 1
ATOM 558 O O . PRO A 1 71 ? 4.646 -2.966 -14.431 1.00 98.38 71 PRO A O 1
ATOM 561 N N . SER A 1 72 ? 3.144 -4.311 -13.504 1.00 98.38 72 SER A N 1
ATOM 562 C CA . SER A 1 72 ? 2.790 -4.964 -14.781 1.00 98.38 72 SER A CA 1
ATOM 563 C C . SER A 1 72 ? 1.324 -4.705 -15.073 1.00 98.38 72 SER A C 1
ATOM 565 O O . SER A 1 72 ? 0.530 -4.675 -14.134 1.00 98.38 72 SER A O 1
ATOM 567 N N . GLY A 1 73 ? 0.987 -4.526 -16.345 1.00 97.69 73 GLY A N 1
ATOM 568 C CA . GLY A 1 73 ? -0.350 -4.170 -16.805 1.00 97.69 73 GLY A CA 1
ATOM 569 C C . GLY A 1 73 ? -1.050 -5.260 -17.609 1.00 97.69 73 GLY A C 1
ATOM 570 O O . GLY A 1 73 ? -0.447 -6.236 -18.069 1.00 97.69 73 GLY A O 1
ATOM 571 N N . ASP A 1 74 ? -2.348 -5.071 -17.827 1.00 96.31 74 ASP A N 1
ATOM 572 C CA . ASP A 1 74 ? -3.214 -6.008 -18.554 1.00 96.31 74 ASP A CA 1
ATOM 573 C C . ASP A 1 74 ? -2.762 -6.242 -20.011 1.00 96.31 74 ASP A C 1
ATOM 575 O O . ASP A 1 74 ? -2.875 -7.345 -20.554 1.00 96.31 74 ASP A O 1
ATOM 579 N N . ASN A 1 75 ? -2.140 -5.235 -20.619 1.00 96.38 75 ASN A N 1
ATOM 580 C CA . ASN A 1 75 ? -1.510 -5.263 -21.935 1.00 96.38 75 ASN A CA 1
ATOM 581 C C . ASN A 1 75 ? -0.280 -6.180 -22.018 1.00 96.38 75 ASN A C 1
ATOM 583 O O . ASN A 1 75 ? 0.180 -6.470 -23.124 1.00 96.38 75 ASN A O 1
ATOM 587 N N . ASN A 1 76 ? 0.221 -6.654 -20.879 1.00 95.25 76 ASN A N 1
ATOM 588 C CA . ASN A 1 76 ? 1.280 -7.651 -20.754 1.00 95.25 76 ASN A CA 1
ATOM 589 C C . ASN A 1 76 ? 0.779 -8.987 -20.169 1.00 95.25 76 ASN A C 1
ATOM 591 O O . ASN A 1 76 ? 1.574 -9.882 -19.888 1.00 95.25 76 ASN A O 1
ATOM 595 N N . GLY A 1 77 ? -0.543 -9.156 -20.053 1.00 95.31 77 GLY A N 1
ATOM 59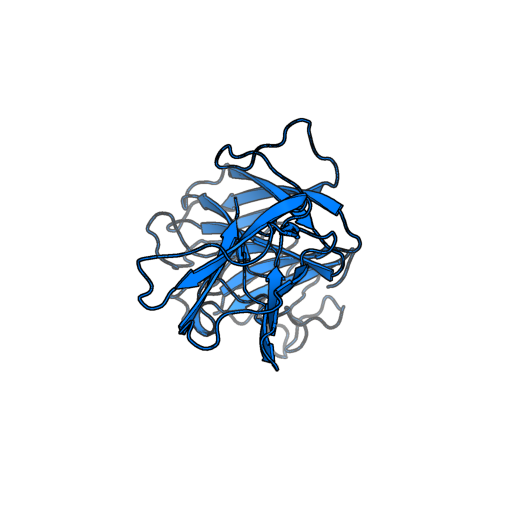6 C CA . GLY A 1 77 ? -1.211 -10.408 -19.690 1.00 95.31 77 GLY A CA 1
ATOM 597 C C . GLY A 1 77 ? -1.506 -10.585 -18.200 1.00 95.31 77 GLY A C 1
ATOM 598 O O . GLY A 1 77 ? -2.362 -11.406 -17.877 1.00 95.31 77 GLY A O 1
ATOM 599 N N . VAL A 1 78 ? -0.852 -9.820 -17.319 1.00 97.12 78 VAL A N 1
ATOM 600 C CA . VAL A 1 78 ? -1.084 -9.835 -15.865 1.00 97.12 78 VAL A CA 1
ATOM 601 C C . VAL A 1 78 ? -0.926 -8.440 -15.265 1.00 97.12 78 VAL A C 1
ATOM 603 O O . VAL A 1 78 ? 0.034 -7.722 -15.556 1.00 97.12 78 VAL A O 1
ATOM 606 N N . VAL A 1 79 ? -1.863 -8.086 -14.389 1.00 98.50 79 VAL A N 1
ATOM 607 C CA . VAL A 1 79 ? -1.821 -6.881 -13.559 1.00 98.50 79 VAL A CA 1
ATOM 608 C C . VAL A 1 79 ? -1.124 -7.212 -12.249 1.00 98.50 79 VAL A C 1
ATOM 610 O O . VAL A 1 79 ? -1.688 -7.896 -11.395 1.00 98.50 79 VAL A O 1
ATOM 613 N N . HIS A 1 80 ? 0.095 -6.708 -12.086 1.00 98.56 80 HIS A N 1
ATOM 614 C CA . HIS A 1 80 ? 0.844 -6.821 -10.841 1.00 98.56 80 HIS A CA 1
ATOM 615 C C . HIS A 1 80 ? 1.057 -5.451 -10.223 1.00 98.56 80 HIS A C 1
ATOM 617 O O . HIS A 1 80 ? 1.527 -4.526 -10.895 1.00 98.56 80 HIS A O 1
ATOM 623 N N . TRP A 1 81 ? 0.809 -5.349 -8.921 1.00 98.69 81 TRP A N 1
ATOM 624 C CA . TRP A 1 81 ? 1.163 -4.159 -8.160 1.00 98.69 81 TRP A CA 1
ATOM 625 C C . TRP A 1 81 ? 2.519 -4.339 -7.486 1.00 98.69 81 TRP A C 1
ATOM 627 O O . TRP A 1 81 ? 2.641 -5.115 -6.537 1.00 98.69 81 TRP A O 1
ATOM 637 N N . ALA A 1 82 ? 3.541 -3.618 -7.949 1.00 98.69 82 ALA A N 1
ATOM 638 C CA . ALA A 1 82 ? 4.875 -3.670 -7.351 1.00 98.69 82 ALA A CA 1
ATOM 639 C C . ALA A 1 82 ? 4.832 -3.045 -5.950 1.00 98.69 82 ALA A C 1
ATOM 641 O O . ALA A 1 82 ? 4.416 -1.900 -5.798 1.00 98.69 82 ALA A O 1
ATOM 642 N N . THR A 1 83 ? 5.223 -3.789 -4.918 1.00 98.75 83 THR A N 1
ATOM 643 C CA . THR A 1 83 ? 4.872 -3.449 -3.534 1.00 98.75 83 THR A CA 1
ATOM 644 C C . THR A 1 83 ? 6.076 -3.506 -2.598 1.00 98.75 83 THR A C 1
ATOM 646 O O . THR A 1 83 ? 6.851 -4.468 -2.590 1.00 98.75 83 THR A O 1
ATOM 649 N N . ARG A 1 84 ? 6.202 -2.466 -1.767 1.00 98.06 84 ARG A N 1
ATOM 650 C CA . ARG A 1 84 ? 7.097 -2.414 -0.603 1.00 98.06 84 ARG A CA 1
ATOM 651 C C . ARG A 1 84 ? 6.263 -2.652 0.647 1.00 98.06 84 ARG A C 1
ATOM 653 O O . ARG A 1 84 ? 5.292 -1.931 0.858 1.00 98.06 84 ARG A O 1
ATOM 660 N N . ARG A 1 85 ? 6.644 -3.623 1.471 1.00 98.31 85 ARG A N 1
ATOM 661 C CA . ARG A 1 85 ? 5.921 -4.029 2.682 1.00 98.31 85 ARG A CA 1
ATOM 662 C C . ARG A 1 85 ? 6.832 -3.921 3.898 1.00 98.31 85 ARG A C 1
ATOM 664 O O . ARG A 1 85 ? 7.916 -4.501 3.896 1.00 98.31 85 ARG A O 1
ATOM 671 N N . TRP A 1 86 ? 6.381 -3.231 4.934 1.00 98.56 86 TRP A N 1
ATOM 672 C CA . TRP A 1 86 ? 7.050 -3.129 6.225 1.00 98.56 86 TRP A CA 1
ATOM 673 C C . TRP A 1 86 ? 6.267 -3.885 7.297 1.00 98.56 86 TRP A C 1
ATOM 675 O O . TRP A 1 86 ? 5.049 -3.738 7.387 1.00 98.56 86 TRP A O 1
ATOM 685 N N . GLU A 1 87 ? 6.962 -4.693 8.093 1.00 97.56 87 GLU A N 1
ATOM 686 C CA . GLU A 1 87 ? 6.391 -5.371 9.258 1.00 97.56 87 GLU A CA 1
ATOM 687 C C . GLU A 1 87 ? 6.503 -4.498 10.508 1.00 97.56 87 GLU A C 1
ATOM 689 O O . GLU A 1 87 ? 7.589 -4.039 10.873 1.00 97.56 87 GLU A O 1
ATOM 694 N N . VAL A 1 88 ? 5.375 -4.306 11.183 1.00 95.38 88 VAL A N 1
ATOM 695 C CA . VAL A 1 88 ? 5.278 -3.533 12.417 1.00 95.38 88 VAL A CA 1
ATOM 696 C C . VAL A 1 88 ? 5.895 -4.340 13.559 1.00 95.38 88 VAL A C 1
ATOM 698 O O . VAL A 1 88 ? 5.399 -5.402 13.930 1.00 95.38 88 VAL A O 1
ATOM 701 N N . GLY A 1 89 ? 6.996 -3.845 14.127 1.00 92.94 89 GLY A N 1
ATOM 702 C CA . GLY A 1 89 ? 7.727 -4.555 15.184 1.00 92.94 89 GLY A CA 1
ATOM 703 C C . GLY A 1 89 ? 7.100 -4.454 16.580 1.00 92.94 89 GLY A C 1
ATOM 704 O O . GLY A 1 89 ? 7.303 -5.340 17.409 1.00 92.94 89 GLY A O 1
ATOM 705 N N . GLU A 1 90 ? 6.353 -3.385 16.846 1.00 89.56 90 GLU A N 1
ATOM 706 C CA . GLU A 1 90 ? 5.697 -3.112 18.126 1.00 89.56 90 GLU A CA 1
ATOM 707 C C . GLU A 1 90 ? 4.428 -2.281 17.915 1.00 89.56 90 GLU A C 1
ATOM 709 O O . GLU A 1 90 ? 4.330 -1.549 16.931 1.00 89.56 90 GLU A O 1
ATOM 714 N N . ASP A 1 91 ? 3.466 -2.397 18.834 1.00 87.44 91 ASP A N 1
ATOM 715 C CA . ASP A 1 91 ? 2.239 -1.597 18.813 1.00 87.44 91 ASP A CA 1
ATOM 716 C C . ASP A 1 91 ? 2.571 -0.099 18.826 1.00 87.44 91 ASP A C 1
ATOM 718 O O . ASP A 1 91 ? 3.261 0.380 19.732 1.00 87.44 91 ASP A O 1
ATOM 722 N N . ALA A 1 92 ? 2.063 0.640 17.842 1.00 89.69 92 ALA A N 1
ATOM 723 C CA . ALA A 1 92 ? 2.330 2.061 17.693 1.00 89.69 92 ALA A CA 1
ATOM 724 C C . ALA A 1 92 ? 1.252 2.765 16.864 1.00 89.69 92 ALA A C 1
ATOM 726 O O . ALA A 1 92 ? 0.755 2.244 15.868 1.00 89.69 92 ALA A O 1
ATOM 727 N N . GLU A 1 93 ? 0.973 4.012 17.225 1.00 93.69 93 GLU A N 1
ATOM 728 C CA . GLU A 1 93 ? 0.308 4.949 16.327 1.00 93.69 93 GLU A CA 1
ATOM 729 C C . GLU A 1 93 ? 1.339 5.441 15.303 1.00 93.69 93 GLU A C 1
ATOM 731 O O . GLU A 1 93 ? 2.415 5.914 15.678 1.00 93.69 93 GLU A O 1
ATOM 736 N N . LEU A 1 94 ? 1.032 5.320 14.012 1.00 96.31 94 LEU A N 1
ATOM 737 C CA . LEU A 1 94 ? 1.957 5.642 12.929 1.00 96.31 94 LEU A CA 1
ATOM 738 C C . LEU A 1 94 ? 1.369 6.697 11.995 1.00 96.31 94 LEU A C 1
ATOM 740 O O . LEU A 1 94 ? 0.243 6.568 11.511 1.00 96.31 94 LEU A O 1
ATOM 744 N N . ALA A 1 95 ? 2.175 7.711 11.693 1.00 97.81 95 ALA A N 1
ATOM 745 C CA . ALA A 1 95 ? 1.991 8.593 10.556 1.00 97.81 95 ALA A CA 1
ATOM 746 C C . ALA A 1 95 ? 2.696 7.980 9.339 1.00 97.81 95 ALA A C 1
ATOM 748 O O . ALA A 1 95 ? 3.901 7.722 9.338 1.00 97.81 95 ALA A O 1
ATOM 749 N N . LEU A 1 96 ? 1.925 7.722 8.292 1.00 98.50 96 LEU A N 1
ATOM 750 C CA . LEU A 1 96 ? 2.386 7.107 7.058 1.00 98.50 96 LEU A CA 1
ATOM 751 C C . LEU A 1 96 ? 2.459 8.192 5.997 1.00 98.50 96 LEU A C 1
ATOM 753 O O . LEU A 1 96 ? 1.423 8.725 5.619 1.00 98.50 96 LEU A O 1
ATOM 757 N N . HIS A 1 97 ? 3.649 8.517 5.503 1.00 98.44 97 HIS A N 1
ATOM 758 C CA . HIS A 1 97 ? 3.823 9.484 4.418 1.00 98.44 97 HIS A CA 1
ATOM 759 C C . HIS A 1 97 ? 4.322 8.773 3.174 1.00 98.44 97 HIS A C 1
ATOM 761 O O . HIS A 1 97 ? 5.331 8.076 3.232 1.00 98.44 97 HIS A O 1
ATOM 767 N N . TYR A 1 98 ? 3.673 8.979 2.036 1.00 98.62 98 TYR A N 1
ATOM 768 C CA . TYR A 1 98 ? 4.147 8.405 0.785 1.00 98.62 98 TYR A CA 1
ATOM 769 C C . TYR A 1 98 ? 4.199 9.428 -0.338 1.00 98.62 98 TYR A C 1
ATOM 771 O O . TYR A 1 98 ? 3.575 10.489 -0.285 1.00 98.62 98 TYR A O 1
ATOM 779 N N . SER A 1 99 ? 4.967 9.082 -1.366 1.00 98.62 99 SER A N 1
ATOM 780 C CA . SER A 1 99 ? 5.116 9.869 -2.582 1.00 98.62 99 SER A CA 1
ATOM 781 C C . SER A 1 99 ? 5.057 8.971 -3.803 1.00 98.62 99 SER A C 1
ATOM 783 O O . SER A 1 99 ? 5.509 7.828 -3.751 1.00 98.62 99 SER A O 1
ATOM 785 N N . VAL A 1 100 ? 4.580 9.522 -4.915 1.00 98.81 100 VAL A N 1
ATOM 786 C CA . VAL A 1 100 ? 4.636 8.893 -6.235 1.00 98.81 100 VAL A CA 1
ATOM 787 C C . VAL A 1 100 ? 4.896 9.946 -7.307 1.00 98.81 100 VAL A C 1
ATOM 789 O O . VAL A 1 100 ? 4.343 11.041 -7.247 1.00 98.81 100 VAL A O 1
ATOM 792 N N . GLN A 1 101 ? 5.754 9.634 -8.273 1.00 98.44 101 GLN A N 1
ATOM 793 C CA . GLN A 1 101 ? 6.012 10.457 -9.457 1.00 98.44 101 GLN A CA 1
ATOM 794 C C . GLN A 1 101 ? 6.403 9.567 -10.637 1.00 98.44 101 GLN A C 1
ATOM 796 O O . GLN A 1 101 ? 7.031 8.524 -10.447 1.00 98.44 101 GLN A O 1
ATOM 801 N N . LYS A 1 102 ? 6.135 10.001 -11.866 1.00 98.44 102 LYS A N 1
ATOM 802 C CA . LYS A 1 102 ? 6.652 9.320 -13.060 1.00 98.44 102 LYS A CA 1
ATOM 803 C C . LYS A 1 102 ? 8.159 9.580 -13.204 1.00 98.44 102 LYS A C 1
ATOM 805 O O . LYS A 1 102 ? 8.614 10.703 -12.982 1.00 98.44 102 LYS A O 1
ATOM 810 N N . VAL A 1 103 ? 8.946 8.574 -13.613 1.00 97.44 103 VAL A N 1
ATOM 811 C CA . VAL A 1 103 ? 10.380 8.785 -13.948 1.00 97.44 103 VAL A CA 1
ATOM 812 C C . VAL A 1 103 ? 10.562 9.518 -15.281 1.00 97.44 103 VAL A C 1
ATOM 814 O O . VAL A 1 103 ? 11.564 10.195 -15.499 1.00 97.44 103 VAL A O 1
ATOM 817 N N . GLY A 1 104 ? 9.570 9.422 -16.165 1.00 96.25 104 GLY A N 1
ATOM 818 C CA . GLY A 1 104 ? 9.502 10.133 -17.434 1.00 96.25 104 GLY A CA 1
ATOM 819 C C . GLY A 1 104 ? 8.056 10.255 -17.902 1.00 96.25 104 GLY A C 1
ATOM 820 O O . GLY A 1 104 ? 7.212 9.446 -17.522 1.00 96.25 104 GLY A O 1
ATOM 821 N N . ALA A 1 105 ? 7.778 11.280 -18.709 1.00 97.38 105 ALA A N 1
ATOM 822 C CA . ALA A 1 105 ? 6.436 11.533 -19.216 1.00 97.38 105 ALA A CA 1
ATOM 823 C C . ALA A 1 105 ? 6.018 10.476 -20.254 1.00 97.38 105 ALA A C 1
ATOM 825 O O . 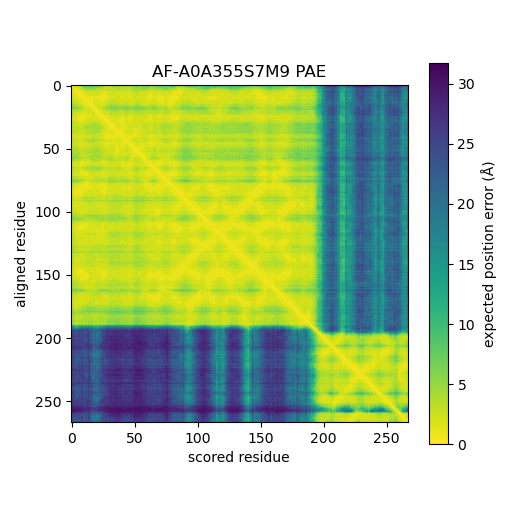ALA A 1 105 ? 6.714 10.276 -21.253 1.00 97.38 105 ALA A O 1
ATOM 826 N N . GLY A 1 106 ? 4.865 9.849 -20.044 1.00 97.12 106 GLY A N 1
ATOM 827 C CA . GLY A 1 106 ? 4.283 8.849 -20.934 1.00 97.12 106 GLY A CA 1
ATOM 828 C C . GLY A 1 106 ? 3.214 8.008 -20.236 1.00 97.12 106 GLY A C 1
ATOM 829 O O . GLY A 1 106 ? 3.123 8.005 -19.012 1.00 97.12 106 GLY A O 1
ATOM 830 N N . GLY A 1 107 ? 2.416 7.291 -21.026 1.00 96.62 107 GLY A N 1
ATOM 831 C CA . GLY A 1 107 ? 1.346 6.438 -20.503 1.00 96.62 107 GLY A CA 1
ATOM 832 C C . GLY A 1 107 ? 0.093 7.192 -20.068 1.00 96.62 107 GLY A C 1
ATOM 833 O O . GLY A 1 107 ? -0.019 8.410 -20.230 1.00 96.62 107 GLY A O 1
ATOM 834 N N . ASN A 1 108 ? -0.869 6.445 -19.532 1.00 96.81 108 ASN A N 1
ATOM 835 C CA . ASN A 1 108 ? -2.088 6.950 -18.892 1.00 96.81 108 ASN A CA 1
ATOM 836 C C . ASN A 1 108 ? -1.879 7.266 -17.398 1.00 96.81 108 ASN A C 1
ATOM 838 O O . ASN A 1 108 ? -2.745 7.895 -16.787 1.00 96.81 108 ASN A O 1
ATOM 842 N N . GLY A 1 109 ? -0.725 6.912 -16.829 1.00 98.25 109 GLY A N 1
ATOM 843 C CA . GLY A 1 109 ? -0.357 7.225 -15.452 1.00 98.25 109 GLY A CA 1
ATOM 844 C C . GLY A 1 109 ? -0.390 6.008 -14.542 1.00 98.25 109 GLY A C 1
ATOM 845 O O . GLY A 1 109 ? -0.642 4.903 -14.987 1.00 98.25 109 GLY A O 1
ATOM 846 N N . VAL A 1 110 ? -0.141 6.232 -13.256 1.00 98.81 110 VAL A N 1
ATOM 847 C CA . VAL A 1 110 ? -0.041 5.166 -12.248 1.00 98.81 110 VAL A CA 1
ATOM 848 C C . VAL A 1 110 ? -0.806 5.543 -10.991 1.00 98.81 110 VAL A C 1
ATOM 850 O O . VAL A 1 110 ? -1.069 6.723 -10.741 1.00 98.81 110 VAL A O 1
ATOM 853 N N . THR A 1 111 ? -1.087 4.551 -10.150 1.00 98.81 111 THR A N 1
ATOM 854 C CA . THR A 1 111 ? -1.676 4.767 -8.827 1.00 98.81 111 THR A CA 1
ATOM 855 C C . THR A 1 111 ? -0.770 4.210 -7.737 1.00 98.81 111 THR A C 1
ATOM 857 O O . THR A 1 111 ? -0.433 3.031 -7.749 1.00 98.81 111 THR A O 1
ATOM 860 N N . ALA A 1 112 ? -0.406 5.040 -6.762 1.00 98.69 112 ALA A N 1
ATOM 861 C CA . ALA A 1 112 ? 0.161 4.568 -5.504 1.00 98.69 112 ALA A CA 1
ATOM 862 C C . ALA A 1 112 ? -0.967 4.261 -4.515 1.00 98.69 112 ALA A C 1
ATOM 864 O O . ALA A 1 112 ? -1.845 5.098 -4.305 1.00 98.69 112 ALA A O 1
ATOM 865 N N . VAL A 1 113 ? -0.937 3.075 -3.915 1.00 98.56 113 VAL A N 1
ATOM 866 C CA . VAL A 1 113 ? -1.958 2.566 -2.995 1.00 98.56 113 VAL A CA 1
ATOM 867 C C . VAL A 1 113 ? -1.295 2.248 -1.659 1.00 98.56 113 VAL A C 1
ATOM 869 O O . VAL A 1 113 ? -0.419 1.387 -1.584 1.00 98.56 113 VAL A O 1
ATOM 872 N N . LEU A 1 114 ? -1.698 2.961 -0.610 1.00 98.50 114 LEU A N 1
ATOM 873 C CA . LEU A 1 114 ? -1.260 2.718 0.759 1.00 98.50 114 LEU A CA 1
ATOM 874 C C . LEU A 1 114 ? -2.190 1.688 1.407 1.00 98.50 114 LEU A C 1
ATOM 876 O O . LEU A 1 114 ? -3.409 1.885 1.438 1.00 98.50 114 LEU A O 1
ATOM 880 N N . LEU A 1 115 ? -1.609 0.612 1.929 1.00 96.94 115 LEU A N 1
ATOM 881 C CA . LEU A 1 115 ? -2.324 -0.538 2.470 1.00 96.94 115 LEU A CA 1
ATOM 882 C C . LEU A 1 115 ? -1.921 -0.812 3.927 1.00 96.94 115 LEU A C 1
ATOM 884 O O . LEU A 1 115 ? -0.771 -0.601 4.317 1.00 96.94 115 LEU A O 1
ATOM 888 N N . HIS A 1 116 ? -2.858 -1.360 4.698 1.00 93.56 116 HIS A N 1
ATOM 889 C CA . HIS A 1 116 ? -2.632 -1.985 6.002 1.00 93.56 116 HIS A CA 1
ATOM 890 C C . HIS A 1 116 ? -3.232 -3.386 5.964 1.00 93.56 116 HIS A C 1
ATOM 892 O O . HIS A 1 116 ? -4.437 -3.551 5.781 1.00 93.56 116 HIS A O 1
ATOM 898 N N . ASN A 1 117 ? -2.379 -4.408 6.064 1.00 89.44 117 ASN A N 1
ATOM 899 C CA . ASN A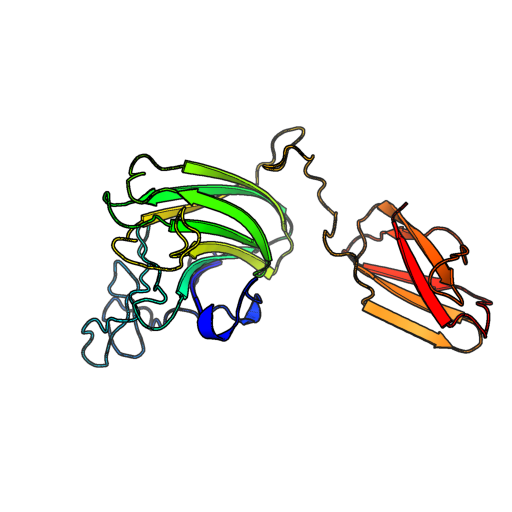 1 117 ? -2.759 -5.813 5.916 1.00 89.44 117 ASN A CA 1
ATOM 900 C C . ASN A 1 117 ? -3.562 -6.071 4.616 1.00 89.44 117 ASN A C 1
ATOM 902 O O . ASN A 1 117 ? -4.627 -6.697 4.638 1.00 89.44 117 ASN A O 1
ATOM 906 N N . GLY A 1 118 ? -3.079 -5.563 3.475 1.00 87.88 118 GLY A N 1
ATOM 907 C CA . GLY A 1 118 ? -3.746 -5.665 2.169 1.00 87.88 118 GLY A CA 1
ATOM 908 C C . GLY A 1 118 ? -5.011 -4.808 1.991 1.00 87.88 118 GLY A C 1
ATOM 909 O O . GLY A 1 118 ? -5.491 -4.659 0.870 1.00 87.88 118 GLY A O 1
ATOM 910 N N . GLN A 1 119 ? -5.552 -4.197 3.051 1.00 85.81 119 GLN A N 1
ATOM 911 C CA . GLN A 1 119 ? -6.700 -3.292 2.944 1.00 85.81 119 GLN A CA 1
ATOM 912 C C . GLN A 1 119 ? -6.249 -1.872 2.615 1.00 85.81 119 GLN A C 1
ATOM 914 O O . GLN A 1 119 ? -5.297 -1.364 3.203 1.00 85.81 119 GLN A O 1
ATOM 919 N N . GLN A 1 120 ? -6.943 -1.214 1.688 1.00 91.94 120 GLN A N 1
ATOM 920 C CA . GLN A 1 120 ? -6.606 0.143 1.271 1.00 91.94 120 GLN A CA 1
ATOM 921 C C . GLN A 1 120 ? -6.978 1.180 2.331 1.00 91.94 120 GLN A C 1
ATOM 923 O O . GLN A 1 120 ? -8.137 1.294 2.721 1.00 91.94 120 GLN A O 1
ATOM 928 N N . LEU A 1 121 ? -5.993 1.995 2.709 1.00 91.62 121 LEU A N 1
ATOM 929 C CA . LEU A 1 121 ? -6.176 3.190 3.534 1.00 91.62 121 LEU A CA 1
ATOM 930 C C . LEU A 1 121 ? -6.385 4.432 2.670 1.00 91.62 121 LEU A C 1
ATOM 932 O O . LEU A 1 121 ? -7.280 5.237 2.906 1.00 91.62 121 LEU A O 1
ATOM 936 N N . HIS A 1 122 ? -5.534 4.594 1.657 1.00 96.62 122 HIS A N 1
ATOM 937 C CA . HIS A 1 122 ? -5.521 5.766 0.795 1.00 96.62 122 HIS A CA 1
ATOM 938 C C . HIS A 1 122 ? -4.870 5.431 -0.550 1.00 96.62 122 HIS A C 1
ATOM 940 O O . HIS A 1 122 ? -4.105 4.473 -0.663 1.00 96.62 122 HIS A O 1
ATOM 946 N N . SER A 1 123 ? -5.153 6.227 -1.578 1.00 97.88 123 SER A N 1
ATOM 947 C CA . SER A 1 123 ? -4.525 6.077 -2.889 1.00 97.88 123 SER A CA 1
ATOM 948 C C . SER A 1 123 ? -4.359 7.417 -3.593 1.00 97.88 123 SER A C 1
ATOM 950 O O . SER A 1 123 ? -5.219 8.290 -3.479 1.00 97.88 123 SER A O 1
ATOM 952 N N . THR A 1 124 ? -3.301 7.550 -4.388 1.00 98.56 124 THR A N 1
ATOM 953 C CA . THR A 1 124 ? -3.064 8.707 -5.260 1.00 98.56 124 THR A CA 1
ATOM 954 C C . THR A 1 124 ? -2.796 8.232 -6.677 1.00 98.56 124 THR A C 1
ATOM 956 O O . THR A 1 124 ? -1.787 7.574 -6.926 1.00 98.56 124 THR A O 1
ATOM 959 N N . THR A 1 125 ? -3.673 8.609 -7.605 1.00 98.75 125 THR A N 1
ATOM 960 C CA . THR A 1 125 ? -3.465 8.427 -9.045 1.00 98.75 125 THR A CA 1
ATOM 961 C C . THR A 1 125 ? -2.828 9.679 -9.633 1.00 98.75 125 THR A C 1
ATOM 963 O O . THR A 1 125 ? -3.325 10.788 -9.427 1.00 98.75 125 THR A O 1
ATOM 966 N N . ILE A 1 126 ? -1.745 9.503 -10.384 1.00 98.69 126 ILE A N 1
ATOM 967 C CA . ILE A 1 126 ? -1.058 10.579 -11.103 1.00 98.69 126 ILE A CA 1
ATOM 968 C C . ILE A 1 126 ? -1.129 10.333 -12.609 1.00 98.69 126 ILE A C 1
ATOM 970 O O . ILE A 1 126 ? -1.163 9.188 -13.054 1.00 98.69 126 ILE A O 1
ATOM 974 N N . ALA A 1 127 ? -1.149 11.405 -13.402 1.00 98.44 127 ALA A N 1
ATOM 975 C CA . ALA A 1 127 ? -1.141 11.307 -14.859 1.00 98.44 127 ALA A CA 1
ATOM 976 C C . ALA A 1 127 ? 0.233 10.862 -15.385 1.00 98.44 127 ALA A C 1
ATOM 978 O O . ALA A 1 127 ? 1.259 11.037 -14.725 1.00 98.44 127 ALA A O 1
ATOM 979 N N . GLY A 1 128 ? 0.263 10.317 -16.603 1.00 98.12 128 GLY A N 1
ATOM 980 C CA . GLY A 1 128 ? 1.494 9.839 -17.237 1.00 98.12 128 GLY A CA 1
ATOM 981 C C . GLY A 1 128 ? 2.567 10.914 -17.441 1.00 98.12 128 GLY A C 1
ATOM 982 O O . GLY A 1 128 ? 3.747 10.596 -17.541 1.00 98.12 128 GLY A O 1
ATOM 983 N N . ASP A 1 129 ? 2.193 12.191 -17.471 1.00 97.81 129 ASP A N 1
ATOM 984 C CA . ASP A 1 129 ? 3.101 13.335 -17.578 1.00 97.81 129 ASP A CA 1
ATOM 985 C C . ASP A 1 129 ? 3.464 13.983 -16.227 1.00 97.81 129 ASP A C 1
ATOM 987 O O . ASP A 1 129 ? 4.224 14.954 -16.203 1.00 97.81 129 ASP A O 1
ATOM 991 N N . ASP A 1 130 ? 2.997 13.436 -15.098 1.00 98.31 130 ASP A N 1
ATOM 992 C CA . ASP A 1 130 ? 3.295 13.953 -13.759 1.00 98.31 130 ASP A CA 1
ATOM 993 C C . ASP A 1 130 ? 4.689 13.516 -13.270 1.00 98.31 130 ASP A C 1
ATOM 995 O O . ASP A 1 130 ? 4.869 12.609 -12.452 1.00 98.31 130 ASP A O 1
ATOM 999 N N . THR A 1 131 ? 5.715 14.191 -13.788 1.00 97.69 131 THR A N 1
ATOM 1000 C CA . THR A 1 131 ? 7.108 14.035 -13.338 1.00 97.69 131 THR A CA 1
ATOM 1001 C C . THR A 1 131 ? 7.450 14.913 -12.129 1.00 97.69 131 THR A C 1
ATOM 1003 O O . THR A 1 131 ? 8.599 14.924 -11.692 1.00 97.69 131 THR A O 1
ATOM 1006 N N . SER A 1 132 ? 6.504 15.719 -11.632 1.00 97.94 132 SER A N 1
ATOM 1007 C CA . SER A 1 132 ? 6.681 16.520 -10.409 1.00 97.94 132 SER A CA 1
ATOM 1008 C C . SER A 1 132 ? 6.334 15.722 -9.159 1.00 97.94 132 SER A C 1
ATOM 1010 O O . SER A 1 132 ? 6.977 15.905 -8.128 1.00 97.94 132 SER A O 1
ATOM 1012 N N . GLY A 1 133 ? 5.369 14.813 -9.282 1.00 96.88 133 GLY A N 1
ATOM 1013 C CA . GLY A 1 133 ? 4.960 13.923 -8.220 1.00 96.88 133 GLY A CA 1
ATOM 1014 C C . GLY A 1 133 ? 3.937 14.514 -7.275 1.00 96.88 133 GLY A C 1
ATOM 1015 O O . GLY A 1 133 ? 3.697 15.721 -7.216 1.00 96.88 133 GLY A O 1
ATOM 1016 N N . GLN A 1 134 ? 3.363 13.618 -6.486 1.00 98.44 134 GLN A N 1
ATOM 1017 C CA . GLN A 1 134 ? 2.424 13.937 -5.429 1.00 98.44 134 GLN A CA 1
ATOM 1018 C C . GLN A 1 134 ? 2.812 13.200 -4.159 1.00 98.44 134 GLN A C 1
ATOM 1020 O O . GLN A 1 134 ? 3.296 12.066 -4.202 1.00 98.44 134 GLN A O 1
ATOM 1025 N N . THR A 1 135 ? 2.574 13.856 -3.029 1.00 98.31 135 THR A N 1
ATOM 1026 C CA . THR A 1 135 ? 2.711 13.274 -1.700 1.00 98.31 135 THR A CA 1
ATOM 1027 C C . THR A 1 135 ? 1.355 13.224 -1.018 1.00 98.31 135 THR A C 1
ATOM 1029 O O . THR A 1 135 ? 0.497 14.080 -1.233 1.00 98.31 135 THR A O 1
ATOM 1032 N N . ALA A 1 136 ? 1.165 12.214 -0.183 1.00 98.19 136 ALA A N 1
ATOM 1033 C CA . ALA A 1 136 ? -0.015 12.059 0.649 1.00 98.19 136 ALA A CA 1
ATOM 1034 C C . ALA A 1 136 ? 0.373 11.370 1.960 1.00 98.19 136 ALA A C 1
ATOM 1036 O O . ALA A 1 136 ? 1.534 11.004 2.173 1.00 98.19 136 ALA A O 1
ATOM 1037 N N . TRP A 1 137 ? -0.592 11.241 2.863 1.00 97.88 137 TRP A N 1
ATOM 1038 C CA . TRP A 1 137 ? -0.373 10.612 4.155 1.00 97.88 137 TRP A CA 1
ATOM 1039 C C . TRP A 1 137 ? -1.591 9.815 4.612 1.00 97.88 137 TRP A C 1
ATOM 1041 O O . TRP A 1 137 ? -2.646 9.906 4.003 1.00 97.88 137 TRP A O 1
ATOM 1051 N N . SER A 1 138 ? -1.449 9.035 5.674 1.00 97.19 138 SER A N 1
ATOM 1052 C CA . SER A 1 138 ? -2.549 8.455 6.451 1.00 97.19 138 SER A CA 1
ATOM 1053 C C . SER A 1 138 ? -2.050 8.195 7.866 1.00 97.19 138 SER A C 1
ATOM 1055 O O . SER A 1 138 ? -0.844 8.089 8.081 1.00 97.19 138 SER A O 1
ATOM 1057 N N . PHE A 1 139 ? -2.957 8.065 8.825 1.00 95.94 139 PHE A N 1
ATOM 1058 C CA . PHE A 1 139 ? -2.620 7.637 10.181 1.00 95.94 139 PHE A CA 1
ATOM 1059 C C . PHE A 1 139 ? -3.231 6.271 10.475 1.00 95.94 139 PHE A C 1
ATOM 1061 O O . PHE A 1 139 ? -4.347 5.991 10.028 1.00 95.94 139 PHE A O 1
ATOM 1068 N N . VAL A 1 140 ? -2.512 5.436 11.221 1.00 92.25 140 VAL A N 1
ATOM 1069 C CA . VAL A 1 140 ? -2.979 4.114 11.660 1.00 92.25 140 VAL A CA 1
ATOM 1070 C C . VAL A 1 140 ? -2.603 3.850 13.109 1.00 92.25 140 VAL A C 1
ATOM 1072 O O . VAL A 1 140 ? -1.571 4.315 13.582 1.00 92.25 140 VAL A O 1
ATOM 1075 N N . ASP A 1 141 ? -3.432 3.074 13.801 1.00 90.00 141 ASP A N 1
ATOM 1076 C CA . ASP A 1 141 ? -3.080 2.433 15.068 1.00 90.00 141 ASP A CA 1
ATOM 1077 C C . ASP A 1 141 ? -2.650 0.997 14.755 1.00 90.00 141 ASP A C 1
ATOM 1079 O O . ASP A 1 141 ? -3.485 0.118 14.534 1.00 90.00 141 ASP A O 1
ATOM 1083 N N . ALA A 1 142 ? -1.342 0.798 14.617 1.00 89.38 142 ALA A N 1
ATOM 1084 C CA . ALA A 1 142 ? -0.752 -0.445 14.150 1.00 89.38 142 ALA A CA 1
ATOM 1085 C C . ALA A 1 142 ? -0.393 -1.366 15.319 1.00 89.38 142 ALA A C 1
ATOM 1087 O O . ALA A 1 142 ? 0.059 -0.924 16.378 1.00 89.38 142 ALA A O 1
ATOM 1088 N N . ARG A 1 143 ? -0.559 -2.671 15.110 1.00 87.38 143 ARG A N 1
ATOM 1089 C CA . ARG A 1 143 ? -0.213 -3.720 16.072 1.00 87.38 143 ARG A CA 1
ATOM 1090 C C . ARG A 1 143 ? 1.032 -4.468 15.632 1.00 87.38 143 ARG A C 1
ATOM 1092 O O . ARG A 1 143 ? 1.287 -4.617 14.440 1.00 87.38 143 ARG A O 1
ATOM 1099 N N . ALA A 1 144 ? 1.802 -4.969 16.591 1.00 87.50 144 ALA A N 1
ATOM 1100 C CA . ALA A 1 144 ? 2.949 -5.816 16.292 1.00 87.50 144 ALA A CA 1
ATOM 1101 C C . ALA A 1 144 ? 2.528 -7.008 15.407 1.00 87.50 144 ALA A C 1
ATOM 1103 O O . ALA A 1 144 ? 1.598 -7.744 15.744 1.00 87.50 144 ALA A O 1
ATOM 1104 N N . GLY A 1 145 ? 3.226 -7.204 14.289 1.00 86.38 145 GLY A N 1
ATOM 1105 C CA . GLY A 1 145 ? 2.916 -8.217 13.276 1.00 86.38 145 GLY A CA 1
ATOM 1106 C C . GLY A 1 145 ? 1.973 -7.755 12.160 1.00 86.38 145 GLY A C 1
ATOM 1107 O O . GLY A 1 145 ? 1.765 -8.510 11.210 1.00 86.38 145 GLY A O 1
ATOM 1108 N N . ASP A 1 146 ? 1.429 -6.537 12.232 1.00 92.88 146 ASP A N 1
ATOM 1109 C CA . ASP A 1 146 ? 0.752 -5.919 11.094 1.00 92.88 146 ASP A CA 1
ATOM 1110 C C . ASP A 1 146 ? 1.735 -5.609 9.960 1.00 92.88 146 ASP A C 1
ATOM 1112 O O . ASP A 1 146 ? 2.934 -5.406 10.170 1.00 92.88 146 ASP A O 1
ATOM 1116 N N . TYR A 1 147 ? 1.198 -5.498 8.747 1.00 96.31 147 TYR A N 1
ATOM 1117 C CA . TYR A 1 147 ? 1.932 -5.056 7.571 1.00 96.31 147 TYR A CA 1
ATOM 1118 C C . TYR A 1 147 ? 1.416 -3.714 7.067 1.00 96.31 147 TYR A C 1
ATOM 1120 O O . TYR A 1 147 ? 0.225 -3.565 6.793 1.00 96.31 147 TYR A O 1
ATOM 1128 N N . ILE A 1 148 ? 2.331 -2.762 6.887 1.00 98.25 148 ILE A N 1
ATOM 1129 C CA . ILE A 1 148 ? 2.077 -1.498 6.193 1.00 98.25 148 ILE A CA 1
ATOM 1130 C C . ILE A 1 148 ? 2.753 -1.552 4.832 1.00 98.25 148 ILE A C 1
ATOM 1132 O O . ILE A 1 148 ? 3.929 -1.905 4.727 1.00 98.25 148 ILE A O 1
ATOM 1136 N N . GLU A 1 149 ? 2.026 -1.210 3.775 1.00 98.50 149 GLU A N 1
ATOM 1137 C CA . GLU A 1 149 ? 2.495 -1.450 2.416 1.00 98.50 149 GLU A CA 1
ATOM 1138 C C . GLU A 1 149 ? 2.216 -0.261 1.512 1.00 98.50 149 GLU A C 1
ATOM 1140 O O . GLU A 1 149 ? 1.185 0.397 1.620 1.00 98.50 149 GLU A O 1
ATOM 1145 N N . LEU A 1 150 ? 3.128 -0.015 0.579 1.00 98.69 150 LEU A N 1
ATOM 1146 C CA . LEU A 1 150 ? 2.901 0.893 -0.532 1.00 98.69 150 LEU A CA 1
ATOM 1147 C C . LEU A 1 150 ? 3.027 0.103 -1.826 1.00 98.69 150 LEU A C 1
ATOM 1149 O O . LEU A 1 150 ? 4.107 -0.395 -2.158 1.00 98.69 150 LEU A O 1
ATOM 1153 N N . ALA A 1 151 ? 1.911 -0.006 -2.533 1.00 98.69 151 ALA A N 1
ATOM 1154 C CA . ALA A 1 151 ? 1.797 -0.688 -3.807 1.00 98.69 151 ALA A CA 1
ATOM 1155 C C . ALA A 1 151 ? 1.749 0.333 -4.952 1.00 98.69 151 ALA A C 1
ATOM 1157 O O . ALA A 1 151 ? 1.081 1.362 -4.854 1.00 98.69 151 ALA A O 1
ATOM 1158 N N . LEU A 1 152 ? 2.455 0.050 -6.041 1.00 98.81 152 LEU A N 1
ATOM 1159 C CA . LEU A 1 152 ? 2.406 0.796 -7.292 1.00 98.81 152 LEU A CA 1
ATOM 1160 C C . LEU A 1 152 ? 1.582 -0.008 -8.298 1.00 98.81 152 LEU A C 1
ATOM 1162 O O . LEU A 1 152 ? 1.984 -1.096 -8.701 1.00 98.81 152 LEU A O 1
ATOM 1166 N N . SER A 1 153 ? 0.434 0.536 -8.678 1.00 98.62 153 SER A N 1
ATOM 1167 C CA . SER A 1 153 ? -0.522 -0.020 -9.633 1.00 98.62 153 SER A CA 1
ATOM 1168 C C . SER A 1 153 ? -0.357 0.635 -11.011 1.00 98.62 153 SER A C 1
ATOM 1170 O O . SER A 1 153 ? -0.111 1.847 -11.057 1.00 98.62 153 SER A O 1
ATOM 1172 N N . PRO A 1 154 ? -0.547 -0.107 -12.125 1.00 98.44 154 PRO A N 1
ATOM 1173 C CA . PRO A 1 154 ? -0.557 0.469 -13.476 1.00 98.44 154 PRO A CA 1
ATOM 1174 C C . PRO A 1 154 ? -1.842 1.263 -13.760 1.00 98.44 154 PRO A C 1
ATOM 1176 O O . PRO A 1 154 ? -2.067 1.738 -14.867 1.00 98.44 154 PRO A O 1
ATOM 1179 N N . ARG A 1 155 ? -2.753 1.364 -12.781 1.00 98.38 155 ARG A N 1
ATOM 1180 C CA . ARG A 1 155 ? -4.016 2.068 -12.961 1.00 98.38 155 ARG A CA 1
ATOM 1181 C C . ARG A 1 155 ? -3.774 3.551 -13.199 1.00 98.38 155 ARG A C 1
ATOM 1183 O O . ARG A 1 155 ? -3.399 4.273 -12.270 1.00 98.38 155 ARG A O 1
ATOM 1190 N N . GLY A 1 156 ? -4.043 4.001 -14.417 1.00 98.25 156 GLY A N 1
ATOM 1191 C CA . GLY A 1 156 ? -3.930 5.398 -14.818 1.00 98.25 156 GLY A CA 1
ATOM 1192 C C . GLY A 1 156 ? -5.176 6.232 -14.520 1.00 98.25 156 GLY A C 1
ATOM 1193 O O . GLY A 1 156 ? -6.172 5.765 -13.962 1.00 98.25 156 GLY A O 1
ATOM 1194 N N . VAL A 1 157 ? -5.143 7.501 -14.937 1.00 97.94 157 VAL A N 1
ATOM 1195 C CA . VAL A 1 157 ? -6.246 8.465 -14.714 1.00 97.94 157 VAL A CA 1
ATOM 1196 C C . VAL A 1 157 ? -7.519 8.140 -15.499 1.00 97.94 157 VAL A C 1
ATOM 1198 O O . VAL A 1 157 ? -8.585 8.680 -15.207 1.00 97.94 157 VAL A O 1
ATOM 1201 N N . ASP A 1 158 ? -7.417 7.277 -16.508 1.00 97.00 158 ASP A N 1
ATOM 1202 C CA . ASP A 1 158 ? -8.545 6.752 -17.279 1.00 97.00 158 ASP A CA 1
ATOM 1203 C C . ASP A 1 158 ? -9.179 5.502 -16.641 1.00 97.00 158 ASP A C 1
ATOM 1205 O O . ASP A 1 158 ? -10.184 5.001 -17.149 1.00 97.00 158 ASP A O 1
ATOM 1209 N N . GLY A 1 159 ? -8.621 5.020 -15.524 1.00 96.88 159 GLY A N 1
ATOM 1210 C CA . GLY A 1 159 ? -9.057 3.821 -14.814 1.00 96.88 159 GLY A CA 1
ATOM 1211 C C . GLY A 1 159 ? -8.609 2.504 -15.454 1.00 96.88 159 GLY A C 1
ATOM 1212 O O . GLY A 1 159 ? -9.034 1.454 -14.979 1.00 96.88 159 GLY A O 1
ATOM 1213 N N . GLY A 1 160 ? -7.797 2.541 -16.517 1.00 97.06 160 GLY A N 1
ATOM 1214 C CA . GLY A 1 160 ? -7.236 1.350 -17.157 1.00 97.06 160 GLY A CA 1
ATOM 1215 C C . GLY A 1 160 ? -5.916 0.912 -16.522 1.00 97.06 160 GLY A C 1
ATOM 1216 O O . GLY A 1 160 ? -5.140 1.755 -16.082 1.00 97.06 160 GLY A O 1
ATOM 1217 N N . ASP A 1 161 ? -5.650 -0.395 -16.533 1.00 97.94 161 ASP A N 1
ATOM 1218 C CA . ASP A 1 161 ? -4.466 -1.025 -15.928 1.00 97.94 161 ASP A CA 1
ATOM 1219 C C . ASP A 1 161 ? -3.343 -1.276 -16.960 1.00 97.94 161 ASP A C 1
ATOM 1221 O O . ASP A 1 161 ? -2.653 -2.294 -16.905 1.00 97.94 161 ASP A O 1
ATOM 1225 N N . ASN A 1 162 ? -3.180 -0.371 -17.932 1.00 95.94 162 ASN A N 1
ATOM 1226 C CA . ASN A 1 162 ? -2.134 -0.457 -18.954 1.00 95.94 162 ASN A CA 1
ATOM 1227 C C . ASN A 1 162 ? -0.799 0.041 -18.393 1.00 95.94 162 ASN A C 1
ATOM 1229 O O . ASN A 1 162 ? -0.737 1.174 -17.948 1.00 95.94 162 ASN A O 1
ATOM 1233 N N . ASP A 1 163 ? 0.274 -0.744 -18.499 1.00 92.94 163 ASP A N 1
ATOM 1234 C CA . ASP A 1 163 ? 1.584 -0.378 -17.929 1.00 92.94 163 ASP A CA 1
ATOM 1235 C C . ASP A 1 163 ? 2.516 0.408 -18.871 1.00 92.94 163 ASP A C 1
ATOM 1237 O O . ASP A 1 163 ? 3.732 0.508 -18.657 1.00 92.94 163 ASP A O 1
ATOM 1241 N N . GLY A 1 164 ? 1.984 0.923 -19.978 1.00 95.31 164 GLY A N 1
ATOM 1242 C CA . GLY A 1 164 ? 2.775 1.583 -21.001 1.00 95.31 164 GLY A CA 1
ATOM 1243 C C . GLY A 1 164 ? 3.456 2.844 -20.476 1.00 95.31 164 GLY A C 1
ATOM 1244 O O . GLY A 1 164 ? 2.827 3.890 -20.398 1.00 95.31 164 GLY A O 1
ATOM 1245 N N . SER A 1 165 ? 4.778 2.788 -20.271 1.00 96.56 165 SER A N 1
ATOM 1246 C CA . SER A 1 165 ? 5.598 3.888 -19.727 1.00 96.56 165 SER A CA 1
ATOM 1247 C C . SER A 1 165 ? 5.387 4.147 -18.228 1.00 96.56 165 SER A C 1
ATOM 1249 O O . SER A 1 165 ? 5.534 5.284 -17.771 1.00 96.56 165 SER A O 1
ATOM 1251 N N . ASP A 1 166 ? 5.145 3.100 -17.438 1.00 97.44 166 ASP A N 1
ATOM 1252 C CA . ASP A 1 166 ? 4.745 3.214 -16.030 1.00 97.44 166 ASP A CA 1
ATOM 1253 C C . ASP A 1 166 ? 5.863 3.240 -14.989 1.00 97.44 166 ASP A C 1
ATOM 1255 O O . ASP A 1 166 ? 5.593 3.400 -13.797 1.00 97.44 166 ASP A O 1
ATOM 1259 N N . GLY A 1 167 ? 7.122 3.269 -15.427 1.00 98.06 167 GLY A N 1
ATOM 1260 C CA . GLY A 1 167 ? 8.265 3.515 -14.543 1.00 98.06 167 GLY A CA 1
ATOM 1261 C C . GLY A 1 167 ? 8.039 4.740 -13.646 1.00 98.06 167 GLY A C 1
ATOM 1262 O O . GLY A 1 167 ? 7.729 5.841 -14.128 1.00 98.06 167 GLY A O 1
ATOM 1263 N N . SER A 1 168 ? 8.142 4.548 -12.334 1.00 98.62 168 SER A N 1
ATOM 1264 C CA . SER A 1 168 ? 7.793 5.565 -11.338 1.00 98.62 168 SER A CA 1
ATOM 1265 C C . SER A 1 168 ? 8.728 5.516 -10.136 1.00 98.62 168 SER A C 1
ATOM 1267 O O . SER A 1 168 ? 9.168 4.446 -9.729 1.00 98.62 168 SER A O 1
ATOM 1269 N N . ASN A 1 169 ? 9.005 6.678 -9.552 1.00 98.56 169 ASN A N 1
ATOM 1270 C CA . ASN A 1 169 ? 9.629 6.766 -8.237 1.00 98.56 169 ASN A CA 1
ATOM 1271 C C . ASN A 1 169 ? 8.526 6.793 -7.186 1.00 98.56 169 ASN A C 1
ATOM 1273 O O . ASN A 1 169 ? 7.607 7.611 -7.283 1.00 98.56 169 ASN A O 1
ATOM 1277 N N . PHE A 1 170 ? 8.627 5.937 -6.175 1.00 98.69 170 PHE A N 1
ATOM 1278 C CA . PHE A 1 170 ? 7.673 5.904 -5.077 1.00 98.69 170 PHE A CA 1
ATOM 1279 C C . PHE A 1 170 ? 8.312 5.365 -3.797 1.00 98.69 170 PHE A C 1
ATOM 1281 O O . PHE A 1 170 ? 9.131 4.443 -3.819 1.00 98.69 170 PHE A O 1
ATOM 1288 N N . TYR A 1 171 ? 7.943 5.962 -2.670 1.00 98.19 171 TYR A N 1
ATOM 1289 C CA . TYR A 1 171 ? 8.488 5.607 -1.363 1.00 98.19 171 TYR A CA 1
ATOM 1290 C C . TYR A 1 171 ? 7.453 5.815 -0.264 1.00 98.19 171 TYR A C 1
ATOM 1292 O O . TYR A 1 171 ? 6.531 6.619 -0.409 1.00 98.19 171 TYR A O 1
ATOM 1300 N N . LEU A 1 172 ? 7.658 5.105 0.844 1.00 98.50 172 LEU A N 1
ATOM 1301 C CA . LEU A 1 172 ? 6.879 5.189 2.071 1.00 98.50 172 LEU A CA 1
ATOM 1302 C C . LEU A 1 172 ? 7.819 5.517 3.234 1.00 98.50 172 LEU A C 1
ATOM 1304 O O . LEU A 1 172 ? 8.873 4.901 3.383 1.00 98.50 172 LEU A O 1
ATOM 1308 N N . ILE A 1 173 ? 7.424 6.482 4.054 1.00 98.06 173 ILE A N 1
ATOM 1309 C CA . ILE A 1 173 ? 8.050 6.835 5.323 1.00 98.06 173 ILE A CA 1
ATOM 1310 C C . ILE A 1 173 ? 7.085 6.421 6.430 1.00 98.06 173 ILE A C 1
ATOM 1312 O O . ILE A 1 173 ? 5.917 6.815 6.422 1.00 98.06 173 ILE A O 1
ATOM 1316 N N . ILE A 1 174 ? 7.605 5.643 7.376 1.00 97.94 174 ILE A N 1
ATOM 1317 C CA . ILE A 1 174 ? 6.928 5.288 8.621 1.00 97.94 174 ILE A CA 1
ATOM 1318 C C . ILE A 1 174 ? 7.437 6.241 9.703 1.00 97.94 174 ILE A C 1
ATOM 1320 O O . ILE A 1 174 ? 8.629 6.224 10.017 1.00 97.94 174 ILE A O 1
ATOM 1324 N N . ASP A 1 175 ? 6.560 7.078 10.250 1.00 97.44 175 ASP A N 1
ATOM 1325 C CA . ASP A 1 175 ? 6.896 8.034 11.305 1.00 97.44 175 ASP A CA 1
ATOM 1326 C C . ASP A 1 175 ? 6.079 7.722 12.573 1.00 97.44 175 ASP A C 1
ATOM 1328 O O . ASP A 1 175 ? 4.851 7.797 12.545 1.00 97.44 1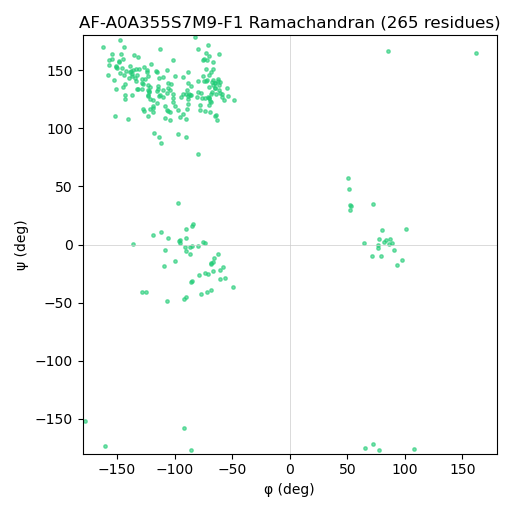75 ASP A O 1
ATOM 1332 N N . PRO A 1 176 ? 6.722 7.370 13.701 1.00 94.81 176 PRO A N 1
ATOM 1333 C CA . PRO A 1 176 ? 6.029 7.139 14.969 1.00 94.81 176 PRO A CA 1
ATOM 1334 C C . PRO A 1 176 ? 5.581 8.443 15.658 1.00 94.81 176 PRO A C 1
ATOM 1336 O O . PRO A 1 176 ? 5.077 8.419 16.780 1.00 94.81 176 PRO A O 1
ATOM 1339 N N . THR A 1 177 ? 5.811 9.604 15.041 1.00 94.62 177 THR A N 1
ATOM 1340 C CA . THR A 1 177 ? 5.431 10.909 15.583 1.00 94.62 177 THR A CA 1
ATOM 1341 C C . THR A 1 177 ? 4.055 11.317 15.073 1.00 94.62 177 THR A C 1
ATOM 1343 O O . THR A 1 177 ? 3.880 11.658 13.904 1.00 94.62 177 THR A O 1
ATOM 1346 N N . ILE A 1 178 ? 3.077 11.365 15.975 1.00 93.06 178 ILE A N 1
ATOM 1347 C CA . ILE A 1 178 ? 1.719 11.817 15.664 1.00 93.06 178 ILE A CA 1
ATOM 1348 C C . ILE A 1 178 ? 1.574 13.314 15.993 1.00 93.06 178 ILE A C 1
ATOM 1350 O O . ILE A 1 178 ? 1.896 13.729 17.111 1.00 93.06 178 ILE A O 1
ATOM 1354 N N . PRO A 1 179 ? 1.112 14.158 15.048 1.00 90.19 179 PRO A N 1
ATOM 1355 C CA . PRO A 1 179 ? 0.831 15.563 15.328 1.00 90.19 179 PRO A CA 1
ATOM 1356 C C . PRO A 1 179 ? -0.401 15.713 16.233 1.00 90.19 179 PRO A C 1
ATOM 1358 O O . PRO A 1 179 ? -1.229 14.815 16.329 1.00 90.19 179 PRO A O 1
ATOM 1361 N N . GLU A 1 180 ? -0.575 16.873 16.872 1.00 89.50 180 GLU A N 1
ATOM 1362 C CA . GLU A 1 180 ? -1.807 17.156 17.620 1.00 89.50 180 GLU A CA 1
ATOM 1363 C C . GLU A 1 180 ? -3.028 17.219 16.685 1.00 89.50 180 GLU A C 1
ATOM 1365 O O . GLU A 1 180 ? -2.991 17.900 15.660 1.00 89.50 180 GLU A O 1
ATOM 1370 N N . ASN A 1 181 ? -4.133 16.578 17.085 1.00 87.25 181 ASN A N 1
ATOM 1371 C CA . ASN A 1 181 ? -5.391 16.500 16.323 1.00 87.25 181 ASN A CA 1
ATOM 1372 C C . ASN A 1 181 ? -5.179 16.040 14.862 1.00 87.25 181 ASN A C 1
ATOM 1374 O O . ASN A 1 181 ? -5.534 16.771 13.930 1.00 87.25 181 ASN A O 1
ATOM 1378 N N . PRO A 1 182 ? -4.578 14.854 14.656 1.00 92.00 182 PRO A N 1
ATOM 1379 C CA . PRO A 1 182 ? -4.286 14.335 13.326 1.00 92.00 182 PRO A CA 1
ATOM 1380 C C . PRO A 1 182 ? -5.579 14.139 12.527 1.00 92.00 182 PRO A C 1
ATOM 1382 O O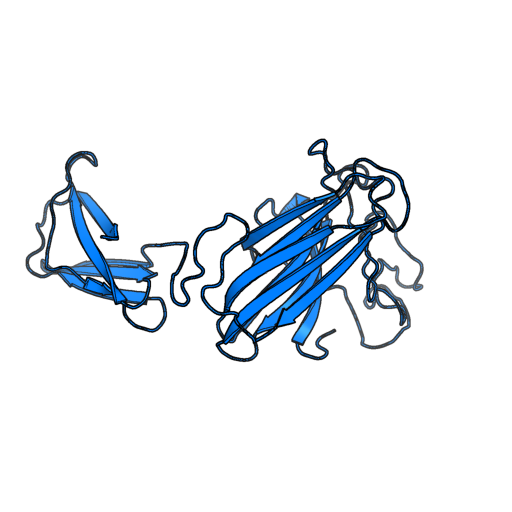 . PRO A 1 182 ? -6.576 13.643 13.055 1.00 92.00 182 PRO A O 1
ATOM 1385 N N . LEU A 1 183 ? -5.552 14.525 11.250 1.00 88.81 183 LEU A N 1
ATOM 1386 C CA . LEU A 1 183 ? -6.658 14.321 10.316 1.00 88.81 183 LEU A CA 1
ATOM 1387 C C . LEU A 1 183 ? -6.234 13.366 9.204 1.00 88.81 183 LEU A C 1
ATOM 1389 O O . LEU A 1 183 ? -5.188 13.558 8.574 1.00 88.81 183 LEU A O 1
ATOM 1393 N N . GLN A 1 184 ? -7.082 12.385 8.930 1.00 92.50 184 GLN A N 1
ATOM 1394 C CA . GLN A 1 184 ? -6.983 11.553 7.742 1.00 92.50 184 GLN A CA 1
ATOM 1395 C C . GLN A 1 184 ? -7.126 12.408 6.468 1.00 92.50 184 GLN A C 1
ATOM 1397 O O . GLN A 1 184 ? -7.604 13.548 6.530 1.00 92.50 184 GLN A O 1
ATOM 1402 N N . PRO A 1 185 ? -6.736 11.889 5.290 1.00 90.12 185 PRO A N 1
ATOM 1403 C CA . PRO A 1 185 ? -6.825 12.628 4.026 1.00 90.12 185 PRO A CA 1
ATOM 1404 C C . PRO A 1 185 ? -8.219 13.149 3.671 1.00 90.12 185 PRO A C 1
ATOM 1406 O O . PRO A 1 185 ? -8.342 14.177 3.007 1.00 90.12 185 PRO A O 1
ATOM 1409 N N . ASP A 1 186 ? -9.272 12.468 4.122 1.00 87.62 186 ASP A N 1
ATOM 1410 C CA . ASP A 1 186 ? -10.666 12.883 3.928 1.00 87.62 186 ASP A CA 1
ATOM 1411 C C . ASP A 1 186 ? -11.125 13.982 4.910 1.00 87.62 186 ASP A C 1
ATOM 1413 O O . ASP A 1 186 ? -12.253 14.472 4.826 1.00 87.62 186 ASP A O 1
ATOM 1417 N N . GLY A 1 187 ? -10.244 14.399 5.822 1.00 87.44 187 GLY A N 1
ATOM 1418 C CA . GLY A 1 187 ? -10.494 15.397 6.855 1.00 87.44 187 GLY A CA 1
ATOM 1419 C C . GLY A 1 187 ? -11.117 14.840 8.137 1.00 87.44 187 GLY A C 1
ATOM 1420 O O . GLY A 1 187 ? -11.363 15.621 9.059 1.00 87.44 187 GLY A O 1
ATOM 1421 N N . SER A 1 188 ? -11.378 13.533 8.224 1.00 84.25 188 SER A N 1
ATOM 1422 C CA . SER A 1 188 ? -11.843 12.905 9.463 1.00 84.25 188 SER A CA 1
ATOM 1423 C C . SER A 1 188 ? -10.726 12.867 10.520 1.00 84.25 188 SER A C 1
ATOM 1425 O O . SER A 1 188 ? -9.551 12.752 10.169 1.00 84.25 188 SER A O 1
ATOM 1427 N N . PRO A 1 189 ? -11.038 12.995 11.823 1.00 86.44 189 PRO A N 1
ATOM 1428 C CA . PRO A 1 189 ? -10.043 12.812 12.878 1.00 86.44 189 PRO A CA 1
ATOM 1429 C C . PRO A 1 189 ? -9.477 11.389 12.884 1.00 86.44 189 PRO A C 1
ATOM 1431 O O . PRO A 1 189 ? -10.227 10.428 12.728 1.00 86.44 189 PRO A O 1
ATOM 1434 N N . PHE A 1 190 ? -8.172 11.242 13.120 1.00 86.38 190 PHE A N 1
ATOM 1435 C CA . PHE A 1 190 ? -7.598 9.941 13.453 1.00 86.38 190 PHE A CA 1
ATOM 1436 C C . PHE A 1 190 ? -7.887 9.607 14.923 1.00 86.38 190 PHE A C 1
ATOM 1438 O O . PHE A 1 190 ? -7.485 10.336 15.832 1.00 86.38 190 PHE A O 1
ATOM 1445 N N . SER A 1 191 ? -8.598 8.499 15.122 1.00 80.12 191 SER A N 1
ATOM 1446 C CA . SER A 1 191 ? -9.001 7.967 16.422 1.00 80.12 191 SER A CA 1
ATOM 1447 C C . SER A 1 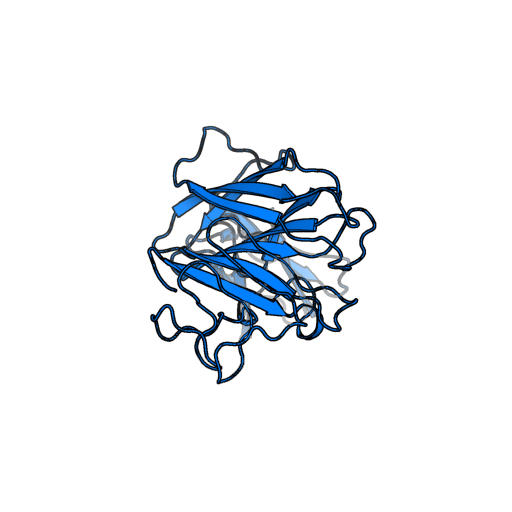191 ? -8.288 6.628 16.657 1.00 80.12 191 SER A C 1
ATOM 1449 O O . SER A 1 191 ? -8.776 5.590 16.202 1.00 80.12 191 SER A O 1
ATOM 1451 N N . PRO A 1 192 ? -7.118 6.615 17.318 1.00 70.50 192 PRO A N 1
ATOM 1452 C CA . PRO A 1 192 ? -6.414 5.372 17.614 1.00 70.50 192 PRO A CA 1
ATOM 1453 C C . PRO A 1 192 ? -7.275 4.448 18.490 1.00 70.50 192 PRO A C 1
ATOM 1455 O O . PRO A 1 192 ? -7.980 4.907 19.392 1.00 70.50 192 PRO A O 1
ATOM 1458 N N . GLY A 1 193 ? -7.250 3.143 18.209 1.00 61.09 193 GLY A N 1
ATOM 1459 C CA . GLY A 1 193 ? -8.105 2.147 18.859 1.00 61.09 193 GLY A CA 1
ATOM 1460 C C . GLY A 1 193 ? -9.483 1.934 18.219 1.00 61.09 193 GLY A C 1
ATOM 1461 O O . GLY A 1 193 ? -10.273 1.160 18.768 1.00 61.09 193 GLY A O 1
ATOM 1462 N N . GLU A 1 194 ? -9.783 2.572 17.080 1.00 57.09 194 GLU A N 1
ATOM 1463 C CA . GLU A 1 194 ? -10.959 2.247 16.266 1.00 57.09 194 GLU A CA 1
ATOM 1464 C C . GLU A 1 194 ? -10.650 1.155 15.224 1.00 57.09 194 GLU A C 1
ATOM 1466 O O . GLU A 1 194 ? -9.860 1.352 14.306 1.00 57.09 194 GLU A O 1
ATOM 1471 N N . VAL A 1 195 ? -11.302 -0.005 15.338 1.00 56.78 195 VAL A N 1
ATOM 1472 C CA . VAL A 1 195 ? -11.409 -1.002 14.268 1.00 56.78 195 VAL A CA 1
ATOM 1473 C C . VAL A 1 195 ? -12.463 -0.533 13.260 1.00 56.78 195 VAL A C 1
ATOM 1475 O O . VAL A 1 195 ? -13.649 -0.433 13.575 1.00 56.78 195 VAL A O 1
ATOM 1478 N N . SER A 1 196 ? -12.026 -0.254 12.029 1.00 54.38 196 SER A N 1
ATOM 1479 C CA . SER A 1 196 ? -12.876 0.202 10.916 1.00 54.38 196 SER A CA 1
ATOM 1480 C C . SER A 1 196 ? -13.876 -0.856 10.432 1.00 54.38 196 SER A C 1
ATOM 1482 O O . SER A 1 196 ? -14.930 -0.503 9.905 1.00 54.38 196 SER A O 1
ATOM 1484 N N . ASP A 1 197 ? -13.596 -2.138 10.680 1.00 61.66 197 ASP A N 1
ATOM 1485 C CA . ASP A 1 197 ? -14.470 -3.258 10.333 1.00 61.66 197 ASP A CA 1
ATOM 1486 C C . ASP A 1 197 ? -15.047 -3.920 11.588 1.00 61.66 197 ASP A C 1
ATOM 1488 O O . ASP A 1 197 ? -14.516 -4.908 12.108 1.00 61.66 197 ASP A O 1
ATOM 1492 N N . LEU A 1 198 ? -16.180 -3.400 12.068 1.00 70.44 198 LEU A N 1
ATOM 1493 C CA . LEU A 1 198 ? -17.005 -4.100 13.053 1.00 70.44 198 LEU A CA 1
ATOM 1494 C C . LEU A 1 198 ? -17.547 -5.395 12.447 1.00 70.44 198 LEU A C 1
ATOM 1496 O O . LEU A 1 198 ? -18.419 -5.397 11.575 1.00 70.44 198 LEU A O 1
ATOM 1500 N N . ARG A 1 199 ? -17.071 -6.522 12.957 1.00 79.62 199 ARG A N 1
ATOM 1501 C CA . ARG A 1 199 ? -17.409 -7.857 12.491 1.00 79.62 199 ARG A CA 1
ATOM 1502 C C . ARG A 1 199 ? -17.750 -8.735 13.679 1.00 79.62 199 ARG A C 1
ATOM 1504 O O . ARG A 1 199 ? -17.005 -8.817 14.650 1.00 79.62 199 ARG A O 1
ATOM 1511 N N . LEU A 1 200 ? -18.847 -9.477 13.555 1.00 82.25 200 LEU A N 1
ATOM 1512 C CA . LEU A 1 200 ? -19.153 -10.562 14.478 1.00 82.25 200 LEU A CA 1
ATOM 1513 C C . LEU A 1 200 ? -18.164 -11.718 14.259 1.00 82.25 200 LEU A C 1
ATOM 1515 O O . LEU A 1 200 ? -18.066 -12.266 13.158 1.00 82.25 200 LEU A O 1
ATOM 1519 N N . ILE A 1 201 ? -17.426 -12.058 15.308 1.00 84.81 201 ILE A N 1
ATOM 1520 C CA . ILE A 1 201 ? -16.423 -13.122 15.336 1.00 84.81 201 ILE A CA 1
ATOM 1521 C C . ILE A 1 201 ? -17.074 -14.437 15.756 1.00 84.81 201 ILE A C 1
ATOM 1523 O O . ILE A 1 201 ? -16.831 -15.464 15.126 1.00 84.81 201 ILE A O 1
ATOM 1527 N N . ASP A 1 202 ? -17.906 -14.400 16.799 1.00 85.12 202 ASP A N 1
ATOM 1528 C CA . ASP A 1 202 ? -18.605 -15.578 17.304 1.00 85.12 202 ASP A CA 1
ATOM 1529 C C . ASP A 1 202 ? -20.033 -15.259 17.761 1.00 85.12 202 ASP A C 1
ATOM 1531 O O . ASP A 1 202 ? -20.339 -14.158 18.231 1.00 85.12 202 ASP A O 1
ATOM 1535 N N . PHE A 1 203 ? -20.903 -16.258 17.623 1.00 88.81 203 PHE A N 1
ATOM 1536 C CA . PHE A 1 203 ? -22.277 -16.251 18.102 1.00 88.81 203 PHE A CA 1
ATOM 1537 C C . PHE A 1 203 ? -22.651 -17.635 18.617 1.00 88.81 203 PHE A C 1
ATOM 1539 O O . PHE A 1 203 ? -22.574 -18.625 17.885 1.00 88.81 203 PHE A O 1
ATOM 1546 N N . SER A 1 204 ? -23.176 -17.698 19.839 1.00 88.00 204 SER A N 1
ATOM 1547 C CA . SER A 1 204 ? -23.809 -18.917 20.335 1.00 88.00 204 SER A CA 1
ATOM 1548 C C . SER A 1 204 ? -25.091 -18.630 21.109 1.00 88.00 204 SER A C 1
ATOM 1550 O O . SER A 1 204 ? -25.236 -17.590 21.748 1.00 88.00 204 SER A O 1
ATOM 1552 N N . TYR A 1 205 ? -26.030 -19.576 21.035 1.00 86.44 205 TYR A N 1
ATOM 1553 C CA . TYR A 1 205 ? -27.227 -19.607 21.868 1.00 86.44 205 TYR A CA 1
ATOM 1554 C C . TYR A 1 205 ? -27.278 -20.929 22.628 1.00 86.44 205 TYR A C 1
ATO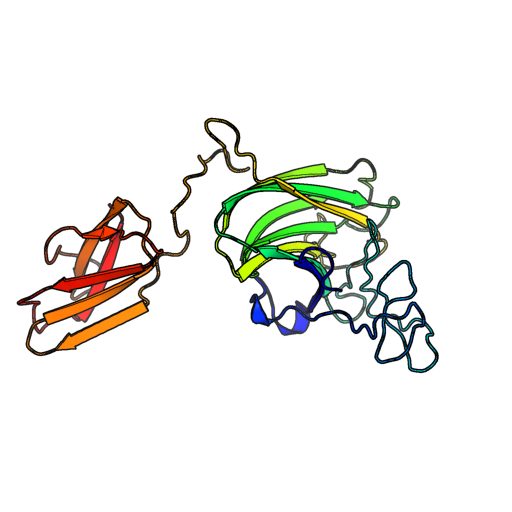M 1556 O O . TYR A 1 205 ? -27.466 -21.986 22.020 1.00 86.44 205 TYR A O 1
ATOM 1564 N N . GLN A 1 206 ? -27.095 -20.880 23.946 1.00 84.88 206 GLN A N 1
ATOM 1565 C CA . GLN A 1 206 ? -27.098 -22.066 24.804 1.00 84.88 206 GLN A CA 1
ATOM 1566 C C . GLN A 1 206 ? -27.886 -21.792 26.080 1.00 84.88 206 GLN A C 1
ATOM 1568 O O . GLN A 1 206 ? -27.647 -20.802 26.763 1.00 84.88 206 GLN A O 1
ATOM 1573 N N . GLU A 1 207 ? -28.835 -22.679 26.391 1.00 85.81 207 GLU A N 1
ATOM 1574 C CA . GLU A 1 207 ? -29.597 -22.661 27.651 1.00 85.81 207 GLU A CA 1
ATOM 1575 C C . GLU A 1 207 ? -30.259 -21.308 27.980 1.00 85.81 207 GLU A C 1
ATOM 1577 O O . GLU A 1 207 ? -30.390 -20.936 29.140 1.00 85.81 207 GLU A O 1
ATOM 1582 N N . GLY A 1 208 ? -30.699 -20.565 26.958 1.00 84.25 208 GLY A N 1
ATOM 1583 C CA . GLY A 1 208 ? -31.319 -19.250 27.146 1.00 84.25 208 GLY A CA 1
ATOM 1584 C C . GLY A 1 208 ? -30.344 -18.072 27.149 1.00 84.25 208 GLY A C 1
ATOM 1585 O O . GLY A 1 208 ? -30.794 -16.941 27.272 1.00 84.25 208 GLY A O 1
ATOM 1586 N N . ASN A 1 209 ? -29.044 -18.297 26.964 1.00 88.12 209 ASN A N 1
ATOM 1587 C CA . ASN A 1 209 ? -28.037 -17.239 26.898 1.00 88.12 209 ASN A CA 1
ATOM 1588 C C . ASN A 1 209 ? -27.563 -17.025 25.459 1.00 88.12 209 ASN A C 1
ATOM 1590 O O . ASN A 1 209 ? -27.330 -17.997 24.739 1.00 88.12 209 ASN A O 1
ATOM 1594 N N . VAL A 1 210 ? -27.387 -15.764 25.056 1.00 89.69 210 VAL A N 1
ATOM 1595 C CA . VAL A 1 210 ? -26.699 -15.386 23.812 1.00 89.69 210 VAL A CA 1
ATOM 1596 C C . VAL A 1 210 ? -25.287 -14.926 24.145 1.00 89.69 210 VAL A C 1
ATOM 1598 O O . VAL A 1 210 ? -25.132 -13.957 24.882 1.00 89.69 210 VAL A O 1
ATOM 1601 N N . THR A 1 211 ? -24.278 -15.564 23.560 1.00 91.38 211 THR A N 1
ATOM 1602 C CA . THR A 1 211 ? -22.900 -15.060 23.576 1.00 91.38 211 THR A CA 1
ATOM 1603 C C . THR A 1 211 ? -22.592 -14.415 22.234 1.00 91.38 211 THR A C 1
ATOM 1605 O O . THR A 1 211 ? -22.830 -15.021 21.188 1.00 91.38 211 THR A O 1
ATOM 1608 N N . LEU A 1 212 ? -22.071 -13.190 22.268 1.00 91.38 212 LEU A N 1
ATOM 1609 C CA . LEU A 1 212 ? -21.606 -12.447 21.099 1.00 91.38 212 LEU A CA 1
ATOM 1610 C C . LEU A 1 212 ? -20.152 -12.064 21.322 1.00 91.38 212 LEU A C 1
ATOM 1612 O O . LEU A 1 212 ? -19.850 -11.445 22.341 1.00 91.38 212 LEU A O 1
ATOM 1616 N N . ARG A 1 213 ? -19.291 -12.363 20.349 1.00 92.44 213 ARG A N 1
ATOM 1617 C CA . ARG A 1 213 ? -17.926 -11.834 20.284 1.00 92.44 213 ARG A CA 1
ATOM 1618 C C . ARG A 1 213 ? -17.730 -11.095 18.971 1.00 92.44 213 ARG A C 1
ATOM 1620 O O . ARG A 1 213 ? -18.095 -11.629 17.925 1.00 92.44 213 ARG A O 1
ATOM 1627 N N . TRP A 1 214 ? -17.200 -9.879 19.003 1.00 90.12 214 TRP A N 1
ATOM 1628 C CA . TRP A 1 214 ? -17.036 -9.028 17.820 1.00 90.12 214 TRP A CA 1
ATOM 1629 C C . TRP A 1 214 ? -15.759 -8.199 17.899 1.00 90.12 214 TRP A C 1
ATOM 1631 O O . TRP A 1 214 ? -15.233 -7.993 18.992 1.00 90.12 214 TRP A O 1
ATOM 1641 N N . THR A 1 215 ? -15.283 -7.714 16.752 1.00 86.12 215 THR A N 1
ATOM 1642 C CA . THR A 1 215 ? -14.245 -6.678 16.719 1.00 86.12 215 THR A CA 1
ATOM 1643 C C . THR A 1 215 ? -14.829 -5.369 17.245 1.00 86.12 215 THR A C 1
ATOM 1645 O O . THR A 1 215 ? -15.908 -4.967 16.820 1.00 86.12 215 THR A O 1
ATOM 1648 N N . SER A 1 216 ? -14.168 -4.714 18.195 1.00 83.88 216 SER A N 1
ATOM 1649 C CA . SER A 1 216 ? -14.706 -3.560 18.924 1.00 83.88 216 SER A CA 1
ATOM 1650 C C . SER A 1 216 ? -13.666 -2.471 19.148 1.00 83.88 216 SER A C 1
ATOM 1652 O O . SER A 1 216 ? -12.525 -2.774 19.496 1.00 83.88 216 SER A O 1
ATOM 1654 N N . ASN A 1 217 ? -14.100 -1.218 19.073 1.00 78.25 217 ASN A N 1
ATOM 1655 C CA . ASN A 1 217 ? -13.301 -0.039 19.383 1.00 78.25 217 ASN A CA 1
ATOM 1656 C C . ASN A 1 217 ? -13.248 0.134 20.897 1.00 78.25 217 ASN A C 1
ATOM 1658 O O . ASN A 1 217 ? -14.288 0.105 21.564 1.00 78.25 217 ASN A O 1
ATOM 1662 N N . GLN A 1 218 ? -12.056 0.333 21.452 1.00 79.31 218 GLN A N 1
ATOM 1663 C CA . GLN A 1 218 ? -11.911 0.502 22.895 1.00 79.31 218 GLN A CA 1
ATOM 1664 C C . GLN A 1 218 ? -12.708 1.724 23.378 1.00 79.31 218 GLN A C 1
ATOM 1666 O O . GLN A 1 218 ? -12.573 2.821 22.848 1.00 79.31 218 GLN A O 1
ATOM 1671 N N . GLY A 1 219 ? -13.523 1.551 24.421 1.00 77.56 219 GLY A N 1
ATOM 1672 C CA . GLY A 1 219 ? -14.289 2.646 25.026 1.00 77.56 219 GLY A CA 1
ATOM 1673 C C . GLY A 1 219 ? -15.558 3.053 24.269 1.00 77.56 219 GLY A C 1
ATOM 1674 O O . GLY A 1 219 ? -16.366 3.796 24.822 1.00 77.56 219 GLY A O 1
ATOM 1675 N N . GLN A 1 220 ? -15.770 2.549 23.052 1.00 85.00 220 GLN A N 1
ATOM 1676 C CA . GLN A 1 220 ? -17.002 2.764 22.301 1.00 85.00 220 GLN A CA 1
ATOM 1677 C C . GLN A 1 220 ? -18.136 1.910 22.876 1.00 85.00 220 GLN A C 1
ATOM 1679 O O . GLN A 1 220 ? -17.935 0.754 23.243 1.00 85.00 220 GLN A O 1
ATOM 1684 N N . GLU A 1 221 ? -19.346 2.461 22.933 1.00 91.94 221 GLU A N 1
ATOM 1685 C CA . GLU A 1 221 ? -20.520 1.729 23.404 1.00 91.94 221 GLU A CA 1
ATOM 1686 C C . GLU A 1 221 ? -21.213 0.981 22.262 1.00 91.94 221 GLU A C 1
ATOM 1688 O O . GLU A 1 221 ? -21.401 1.508 21.160 1.00 91.94 221 GLU A O 1
ATOM 1693 N N . TYR A 1 222 ? -21.644 -0.241 22.566 1.00 93.00 222 TYR A N 1
ATOM 1694 C CA . TYR A 1 222 ? -22.372 -1.125 21.668 1.00 93.00 222 TYR A CA 1
ATOM 1695 C C . TYR A 1 222 ? -23.674 -1.593 22.312 1.00 93.00 222 TYR A C 1
ATOM 1697 O O . TYR A 1 222 ? -23.730 -1.905 23.500 1.00 93.00 222 TYR A O 1
ATOM 1705 N N . GLN A 1 223 ? -24.729 -1.709 21.513 1.00 94.19 223 GLN A N 1
ATOM 1706 C CA . GLN A 1 223 ? -26.010 -2.263 21.926 1.00 94.19 223 GLN A CA 1
ATOM 1707 C C . GLN A 1 223 ? -26.333 -3.508 21.107 1.00 94.19 223 GLN A C 1
ATOM 1709 O O . GLN A 1 223 ? -26.521 -3.442 19.890 1.00 94.19 223 GLN A O 1
ATOM 1714 N N . ALA A 1 224 ? -26.482 -4.644 21.784 1.00 91.69 224 ALA A N 1
ATOM 1715 C CA . ALA A 1 224 ? -27.035 -5.835 21.160 1.00 91.69 224 ALA A CA 1
ATOM 1716 C C . ALA A 1 224 ? -28.530 -5.637 20.878 1.00 91.69 224 ALA A C 1
ATOM 1718 O O . ALA A 1 224 ? -29.283 -5.124 21.715 1.00 91.69 224 ALA A O 1
ATOM 1719 N N . GLN A 1 225 ? -28.959 -6.041 19.686 1.00 91.62 225 GLN A N 1
ATOM 1720 C CA . GLN A 1 225 ? -30.343 -5.959 19.243 1.00 91.62 225 GLN A CA 1
ATOM 1721 C C . GLN A 1 225 ? -30.788 -7.270 18.607 1.00 91.62 225 GLN A C 1
ATOM 1723 O O . GLN A 1 225 ? -29.996 -7.981 17.989 1.00 91.62 225 GLN A O 1
ATOM 1728 N N . GLN A 1 226 ? -32.083 -7.547 18.703 1.00 90.31 226 GLN A N 1
ATOM 1729 C CA . GLN A 1 226 ? -32.727 -8.677 18.045 1.00 90.31 226 GLN A CA 1
ATOM 1730 C C . GLN A 1 226 ? -33.839 -8.220 17.099 1.00 90.31 226 GLN A C 1
ATOM 1732 O O . GLN A 1 226 ? -34.467 -7.176 17.313 1.00 90.31 226 GLN A O 1
ATOM 1737 N N . SER A 1 227 ? -34.128 -9.051 16.101 1.00 90.00 227 SER A N 1
ATOM 1738 C CA . SER A 1 227 ? -35.250 -8.870 15.184 1.00 90.00 227 SER A CA 1
ATOM 1739 C C . SER A 1 227 ? -35.857 -10.208 14.747 1.00 90.00 227 SER A C 1
ATOM 1741 O O . SER A 1 227 ? -35.186 -11.244 14.683 1.00 90.00 227 SER A O 1
ATOM 1743 N N . SER A 1 228 ? -37.151 -10.184 14.427 1.00 90.81 228 SER A N 1
ATOM 1744 C CA . SER A 1 228 ? -37.871 -11.288 13.783 1.00 90.81 228 SER A CA 1
ATOM 1745 C C . SER A 1 228 ? -38.042 -11.096 12.269 1.00 90.81 228 SER A C 1
ATOM 1747 O O . SER A 1 228 ? -38.358 -12.067 11.579 1.00 90.81 228 SER A O 1
ATOM 1749 N N . ASP A 1 229 ? -37.810 -9.883 11.750 1.00 90.81 229 ASP A N 1
ATOM 1750 C CA . ASP A 1 229 ? -38.146 -9.470 10.379 1.00 90.81 229 ASP A CA 1
ATOM 1751 C C . ASP A 1 229 ? -37.048 -8.661 9.653 1.00 90.81 229 ASP A C 1
ATOM 1753 O O . ASP A 1 229 ? -37.247 -8.289 8.500 1.00 90.81 229 ASP A O 1
ATOM 1757 N N . LEU A 1 230 ? -35.896 -8.412 10.296 1.00 88.75 230 LEU A N 1
ATOM 1758 C CA . LEU A 1 230 ? -34.784 -7.557 9.833 1.00 88.75 230 LEU A CA 1
ATOM 1759 C C . LEU A 1 230 ? -35.120 -6.063 9.678 1.00 88.75 230 LEU A C 1
ATOM 1761 O O . LEU A 1 230 ? -34.242 -5.276 9.321 1.00 88.75 230 LEU A O 1
ATOM 1765 N N . GLN A 1 231 ? -36.346 -5.645 9.984 1.00 90.56 231 GLN A N 1
ATOM 1766 C CA . GLN A 1 231 ? -36.803 -4.260 9.855 1.00 90.56 231 GLN A CA 1
ATOM 1767 C C . GLN A 1 231 ? -36.947 -3.600 11.223 1.00 90.56 231 GLN A C 1
ATOM 1769 O O . GLN A 1 231 ? -36.430 -2.508 11.453 1.00 90.56 231 GLN A O 1
ATOM 1774 N N . ASN A 1 232 ? -37.614 -4.287 12.147 1.00 91.19 232 ASN A N 1
ATOM 1775 C CA . ASN A 1 232 ? -37.867 -3.820 13.497 1.00 91.19 232 ASN A CA 1
ATOM 1776 C C . ASN A 1 232 ? -36.857 -4.459 14.447 1.00 91.19 232 ASN A C 1
ATOM 1778 O O . ASN A 1 232 ? -36.801 -5.683 14.586 1.00 91.19 232 ASN A O 1
ATOM 1782 N N . TRP A 1 233 ? -36.063 -3.619 15.106 1.00 93.38 233 TRP A N 1
ATOM 1783 C CA . TRP A 1 233 ? -34.996 -4.041 16.006 1.00 93.38 233 TRP A CA 1
ATOM 1784 C C . TRP A 1 233 ? -35.309 -3.609 17.434 1.00 93.38 233 TRP A C 1
ATOM 1786 O O . TRP A 1 233 ? -35.749 -2.486 17.671 1.00 93.38 233 TRP A O 1
ATOM 1796 N N . THR A 1 234 ? -35.085 -4.511 18.387 1.00 92.88 234 THR A N 1
ATOM 1797 C CA . THR A 1 234 ? -35.289 -4.257 19.820 1.00 92.88 234 THR A CA 1
ATOM 1798 C C . THR A 1 234 ? -34.003 -4.521 20.584 1.00 92.88 234 THR A C 1
ATOM 1800 O O . THR A 1 234 ? -33.320 -5.506 20.307 1.00 92.88 234 THR A O 1
ATOM 1803 N N . ASN A 1 235 ? -33.670 -3.639 21.526 1.00 93.19 235 ASN A N 1
ATOM 1804 C CA . ASN A 1 235 ? -32.485 -3.781 22.368 1.00 93.19 235 ASN A CA 1
ATOM 1805 C C . ASN A 1 235 ? -32.632 -4.985 23.301 1.00 93.19 235 ASN A C 1
ATOM 1807 O O . ASN A 1 235 ? -33.704 -5.212 23.865 1.00 93.19 235 ASN A O 1
ATOM 1811 N N . ILE A 1 236 ? -31.540 -5.723 23.475 1.00 89.94 236 ILE A N 1
ATOM 1812 C CA . ILE A 1 236 ? -31.426 -6.836 24.415 1.00 89.94 236 ILE A CA 1
ATOM 1813 C C . ILE A 1 236 ? -30.182 -6.639 25.281 1.00 89.94 236 ILE A C 1
ATOM 1815 O O . ILE A 1 236 ? -29.136 -6.228 24.783 1.00 89.94 236 ILE A O 1
ATOM 1819 N N . GLY A 1 237 ? -30.296 -6.925 26.578 1.00 88.25 237 GLY A N 1
ATOM 1820 C CA . GLY A 1 237 ? -29.210 -6.690 27.531 1.00 88.25 237 GLY A CA 1
ATOM 1821 C C . GLY A 1 237 ? -28.856 -5.207 27.727 1.00 88.25 237 GLY A C 1
ATOM 1822 O O . GLY A 1 237 ? -29.527 -4.307 27.216 1.00 88.25 237 GLY A O 1
ATOM 1823 N N . ALA A 1 238 ? -27.807 -4.969 28.515 1.00 91.88 238 ALA A N 1
ATOM 1824 C CA . ALA A 1 238 ? -27.216 -3.645 28.708 1.00 91.88 238 ALA A CA 1
ATOM 1825 C C . ALA A 1 238 ? -26.298 -3.269 27.532 1.00 91.88 238 ALA A C 1
ATOM 1827 O O . ALA A 1 238 ? -25.956 -4.124 26.710 1.00 91.88 238 ALA A O 1
ATOM 1828 N N . THR A 1 239 ? -25.894 -1.998 27.466 1.00 94.50 239 THR A N 1
ATOM 1829 C CA . THR A 1 239 ? -24.814 -1.592 26.563 1.00 94.50 239 THR A CA 1
ATOM 1830 C C . THR A 1 239 ? -23.492 -2.209 27.014 1.00 94.50 239 THR A C 1
ATOM 1832 O O . THR A 1 239 ? -23.298 -2.515 28.195 1.00 94.50 239 THR A O 1
ATOM 1835 N N . ALA A 1 240 ? -22.611 -2.441 26.050 1.00 93.38 240 ALA A N 1
ATOM 1836 C CA . ALA A 1 240 ? -21.293 -3.005 26.259 1.00 93.38 240 ALA A CA 1
ATOM 1837 C C . ALA A 1 240 ? -20.238 -2.005 25.799 1.00 93.38 240 ALA A C 1
ATOM 1839 O O . ALA A 1 240 ? -20.247 -1.590 24.640 1.00 93.38 240 ALA A O 1
ATOM 1840 N N . THR A 1 241 ? -19.322 -1.654 26.694 1.00 92.38 241 THR A N 1
ATOM 1841 C CA . THR A 1 241 ? -18.140 -0.865 26.355 1.00 92.38 241 THR A CA 1
ATOM 1842 C C . THR A 1 241 ? -17.122 -1.762 25.665 1.00 92.38 241 THR A C 1
ATOM 1844 O O . THR A 1 241 ? -16.789 -2.829 26.187 1.00 92.38 241 THR A O 1
ATOM 1847 N N . GLY A 1 242 ? -16.606 -1.329 24.518 1.00 87.12 242 GLY A N 1
ATOM 1848 C CA . GLY A 1 242 ? -15.553 -2.038 23.810 1.00 87.12 242 GLY A CA 1
ATOM 1849 C C . GLY A 1 242 ? -14.303 -2.188 24.678 1.00 87.12 242 GLY A C 1
ATOM 1850 O O . GLY A 1 242 ? -13.796 -1.214 25.246 1.00 87.12 242 GLY A O 1
ATOM 1851 N N . ALA A 1 243 ? -13.829 -3.421 24.817 1.00 77.56 243 ALA A N 1
ATOM 1852 C CA . ALA A 1 243 ? -12.650 -3.760 25.591 1.00 77.56 243 ALA A CA 1
ATOM 1853 C C . ALA A 1 243 ? -11.358 -3.341 24.872 1.00 77.56 243 ALA A C 1
ATOM 1855 O O . ALA A 1 243 ? -11.317 -3.136 23.659 1.00 77.56 243 ALA A O 1
ATOM 1856 N N . ALA A 1 244 ? -10.276 -3.222 25.644 1.00 62.50 244 ALA A N 1
ATOM 1857 C CA . ALA A 1 244 ? -8.938 -3.089 25.079 1.00 62.50 244 ALA A CA 1
ATOM 1858 C C . ALA A 1 244 ? -8.544 -4.390 24.356 1.00 62.50 244 ALA A C 1
ATOM 1860 O O . ALA A 1 244 ? -8.831 -5.477 24.857 1.00 62.50 244 ALA A O 1
ATOM 1861 N N . GLY A 1 245 ? -7.856 -4.276 23.215 1.00 62.50 245 GLY A N 1
ATOM 1862 C CA . GLY A 1 245 ? -7.414 -5.430 22.419 1.00 62.50 245 GLY A CA 1
ATOM 1863 C C . GLY A 1 245 ? -8.270 -5.741 21.188 1.00 62.50 245 GLY A C 1
ATOM 1864 O O . GLY A 1 245 ? -8.119 -6.813 20.615 1.00 62.50 245 GLY A O 1
ATOM 1865 N N . GLY A 1 246 ? -9.155 -4.827 20.776 1.00 73.06 246 GLY A N 1
ATOM 1866 C CA . GLY A 1 246 ? -9.840 -4.894 19.479 1.00 73.06 246 GLY A CA 1
ATOM 1867 C C . GLY A 1 246 ? -10.982 -5.906 19.393 1.00 73.06 246 GLY A C 1
ATOM 1868 O O . GLY A 1 246 ? -11.633 -5.980 18.357 1.00 73.06 246 GLY A O 1
ATOM 1869 N N . GLU A 1 247 ? -11.271 -6.650 20.462 1.00 85.75 247 GLU A N 1
ATOM 1870 C CA . GLU A 1 247 ? -12.386 -7.592 20.545 1.00 85.75 247 GLU A CA 1
ATOM 1871 C C . GLU A 1 247 ? -13.148 -7.437 21.861 1.00 85.75 247 GLU A C 1
ATOM 1873 O O . GLU A 1 247 ? -12.553 -7.246 22.922 1.00 85.75 247 GLU A O 1
ATOM 1878 N N . THR A 1 248 ? -14.467 -7.596 21.810 1.00 91.38 248 THR A N 1
ATOM 1879 C CA . THR A 1 248 ? -15.321 -7.653 23.001 1.00 91.38 248 THR A CA 1
ATOM 1880 C C . THR A 1 248 ? -16.195 -8.890 22.951 1.00 91.38 248 THR A C 1
ATOM 1882 O O . THR A 1 248 ? -16.683 -9.271 21.888 1.00 91.38 248 THR A O 1
ATOM 1885 N N . GLU A 1 249 ? -16.407 -9.509 24.111 1.00 93.56 249 GLU A N 1
ATOM 1886 C CA . GLU A 1 249 ? -17.362 -10.594 24.305 1.00 93.56 249 GLU A CA 1
ATOM 1887 C C . GLU A 1 249 ? -18.384 -10.207 25.374 1.00 93.56 249 GLU A C 1
ATOM 1889 O O . GLU A 1 249 ? -18.027 -9.692 26.436 1.00 93.56 249 GLU A O 1
ATOM 1894 N N . ILE A 1 250 ? -19.661 -10.484 25.106 1.00 93.00 250 ILE A N 1
ATOM 1895 C CA . ILE A 1 250 ? -20.729 -10.378 26.101 1.00 93.00 250 ILE A CA 1
ATOM 1896 C C . ILE A 1 250 ? -21.585 -11.633 26.123 1.00 93.00 250 ILE A C 1
ATOM 1898 O O . ILE A 1 250 ? -21.794 -12.286 25.100 1.00 93.00 250 ILE A O 1
ATOM 1902 N N . ILE A 1 251 ? -22.145 -11.905 27.299 1.00 92.31 251 ILE A N 1
ATOM 1903 C CA . ILE A 1 251 ? -23.162 -12.930 27.511 1.00 92.31 251 ILE A CA 1
ATOM 1904 C C . ILE A 1 251 ? -24.446 -12.224 27.938 1.00 92.31 251 ILE A C 1
ATOM 1906 O O . ILE A 1 251 ? -24.474 -11.509 28.940 1.00 92.31 251 ILE A O 1
ATOM 1910 N N . ILE A 1 252 ? -25.513 -12.426 27.172 1.00 89.94 252 ILE A N 1
ATOM 1911 C CA . ILE A 1 252 ? -26.838 -11.865 27.418 1.00 89.94 252 ILE A CA 1
ATOM 1912 C C . ILE A 1 252 ? -27.720 -12.987 27.970 1.00 89.94 252 ILE A C 1
ATOM 1914 O O . ILE A 1 252 ? -28.090 -13.885 27.203 1.00 89.94 252 ILE A O 1
ATOM 1918 N N . PRO A 1 253 ? -28.050 -12.967 29.273 1.00 88.62 253 PRO A N 1
ATOM 1919 C CA . PRO A 1 253 ? -28.904 -13.980 29.865 1.00 88.62 253 PRO A CA 1
ATOM 1920 C C . PRO A 1 253 ? -30.371 -13.792 29.486 1.00 88.62 253 PRO A C 1
ATOM 1922 O O . PRO A 1 253 ? -30.796 -12.694 29.119 1.00 88.62 253 PRO A O 1
ATOM 1925 N N . ASP A 1 254 ? -31.139 -14.876 29.602 1.00 83.50 254 ASP A N 1
ATOM 1926 C CA . ASP A 1 254 ? -32.589 -14.911 29.368 1.00 83.50 254 ASP A CA 1
ATOM 1927 C C . ASP A 1 254 ? -33.009 -14.349 27.993 1.00 83.50 254 ASP A C 1
ATOM 1929 O O . ASP A 1 254 ? -34.080 -13.758 27.818 1.00 83.50 254 ASP A O 1
ATOM 1933 N N . ALA A 1 255 ? -32.152 -14.539 26.989 1.00 76.00 255 ALA A N 1
ATOM 1934 C CA . ALA A 1 255 ? -32.392 -14.102 25.630 1.00 76.00 255 ALA A CA 1
ATOM 1935 C C . ALA A 1 255 ? -33.566 -14.887 25.001 1.00 76.00 255 ALA A C 1
ATOM 1937 O O . ALA A 1 255 ? -33.659 -16.116 25.151 1.00 76.00 255 ALA A O 1
ATOM 1938 N N . PRO A 1 256 ? -34.474 -14.215 24.267 1.00 71.00 256 PRO A N 1
ATOM 1939 C CA . PRO A 1 256 ? -35.681 -14.847 23.750 1.00 71.00 256 PRO A CA 1
ATOM 1940 C C . PRO A 1 256 ? -35.376 -16.031 22.834 1.00 71.00 256 PRO A C 1
ATOM 1942 O O . PRO A 1 256 ? -34.665 -15.900 21.840 1.00 71.00 256 PRO A O 1
ATOM 1945 N N . ALA A 1 257 ? -36.020 -17.169 23.098 1.00 66.19 257 ALA A N 1
ATOM 1946 C CA . ALA A 1 257 ? -35.858 -18.393 22.307 1.00 66.19 257 ALA A CA 1
ATOM 1947 C C . ALA A 1 257 ? -36.290 -18.265 20.828 1.00 66.19 257 ALA A C 1
ATOM 1949 O O . ALA A 1 257 ? -36.089 -19.193 20.049 1.00 66.19 257 ALA A O 1
ATOM 1950 N N . SER A 1 258 ? -36.914 -17.148 20.432 1.00 59.47 258 SER A N 1
ATOM 1951 C CA . SER A 1 258 ? -37.525 -16.956 19.111 1.00 59.47 258 SER A CA 1
ATOM 1952 C C . SER A 1 258 ? -36.935 -15.816 18.275 1.00 59.47 258 SER A C 1
ATOM 1954 O O . SER A 1 258 ? -37.525 -15.470 17.248 1.00 59.47 258 SER A O 1
ATOM 1956 N N . ALA A 1 259 ? -35.834 -15.186 18.687 1.00 64.44 259 ALA A N 1
ATOM 1957 C CA . ALA A 1 259 ? -35.177 -14.208 17.824 1.00 64.44 259 ALA A CA 1
ATOM 1958 C C . ALA A 1 259 ? -34.521 -14.922 16.635 1.00 64.44 259 ALA A C 1
ATOM 1960 O O . ALA A 1 259 ? -33.763 -15.874 16.811 1.00 64.44 259 ALA A O 1
ATOM 1961 N N . ARG A 1 260 ? -34.845 -14.481 15.414 1.00 78.62 260 ARG A N 1
ATOM 1962 C CA . ARG A 1 260 ? -34.248 -15.039 14.189 1.00 78.62 260 ARG A CA 1
ATOM 1963 C C . ARG A 1 260 ? -32.924 -14.376 13.853 1.00 78.62 260 ARG A C 1
ATOM 1965 O O . ARG A 1 260 ? -32.059 -15.020 13.273 1.00 78.62 260 ARG A O 1
ATOM 1972 N N . TYR A 1 261 ? -32.791 -13.102 14.200 1.00 85.56 261 TYR A N 1
ATOM 1973 C CA . TYR A 1 261 ? -31.645 -12.289 13.841 1.00 85.56 261 TYR A CA 1
ATOM 1974 C C . TYR A 1 261 ? -31.161 -11.510 15.053 1.00 85.56 261 TYR A C 1
ATOM 1976 O O . TYR A 1 261 ? -31.968 -10.970 15.813 1.00 85.56 261 TYR A O 1
ATOM 1984 N N . TYR A 1 262 ? -29.843 -11.420 15.173 1.00 87.00 262 TYR A N 1
ATOM 1985 C CA . TYR A 1 262 ? -29.142 -10.596 16.144 1.00 87.00 262 TYR A CA 1
ATOM 1986 C C . TYR A 1 262 ? -28.188 -9.664 15.403 1.00 87.00 262 TYR A C 1
ATOM 1988 O O . TYR A 1 262 ? -27.678 -10.017 14.339 1.00 87.00 262 TYR A O 1
ATOM 1996 N N . ARG A 1 263 ? -27.954 -8.477 15.958 1.00 87.12 263 ARG A N 1
ATOM 1997 C CA . ARG A 1 263 ? -26.909 -7.557 15.502 1.00 87.12 263 ARG A CA 1
ATOM 1998 C C . ARG A 1 263 ? -26.333 -6.779 16.675 1.00 87.12 263 ARG A C 1
ATOM 2000 O O . ARG A 1 263 ? -26.972 -6.672 17.722 1.00 87.12 263 ARG A O 1
ATOM 2007 N N . LEU A 1 264 ? -25.175 -6.176 16.449 1.00 89.75 264 LEU A N 1
ATOM 2008 C CA . LEU A 1 264 ? -24.627 -5.135 17.305 1.00 89.75 264 LEU A CA 1
ATOM 2009 C C . LEU A 1 264 ? -24.772 -3.787 16.613 1.00 89.75 264 LEU A C 1
ATOM 2011 O O . LEU A 1 264 ? -24.514 -3.661 15.418 1.00 89.75 264 LEU A O 1
ATOM 2015 N N . LEU A 1 265 ? -25.229 -2.801 17.374 1.00 90.25 265 LEU A N 1
ATOM 2016 C CA . LEU A 1 265 ? -25.302 -1.409 16.968 1.00 90.25 265 LEU A CA 1
ATOM 2017 C C . LEU A 1 265 ? -24.236 -0.638 17.745 1.00 90.25 265 LEU A C 1
ATOM 2019 O O . LEU A 1 265 ? -24.303 -0.605 18.971 1.00 90.25 265 LEU A O 1
ATOM 2023 N N . GLN A 1 266 ? -23.282 -0.028 17.048 1.00 88.12 266 GLN A N 1
ATOM 2024 C CA . GLN A 1 266 ? -22.426 1.001 17.639 1.00 88.12 266 GLN A CA 1
ATOM 2025 C C . GLN A 1 266 ? -23.286 2.239 17.941 1.00 88.12 266 GLN A C 1
ATOM 2027 O O . GLN A 1 266 ? -24.083 2.639 17.087 1.00 88.12 266 GLN A O 1
ATOM 2032 N N . LEU A 1 267 ? -23.180 2.777 19.160 1.00 84.25 267 LEU A N 1
ATOM 2033 C CA . LEU A 1 267 ? -23.981 3.910 19.649 1.00 84.25 267 LEU A CA 1
ATOM 2034 C C . LEU A 1 267 ? -23.341 5.276 19.394 1.00 84.25 267 LEU A C 1
ATOM 2036 O O . LEU A 1 267 ? -22.099 5.375 19.492 1.00 84.25 267 LEU A O 1
#

Secondary structure (DSSP, 8-state):
--GGGEEEEEEEHHHH-SSPPGGGEEEPP--SSS--BTTB-B-SS-B--B-TTS-B--SS--EE-SSEEE-B-GGGT--EEEEEEEE--S-EEEEEEEEEEESSS-SS-EEEEEEETTEEEEEEEE-TT--S-EEEEEEEEE-TT-EEEEEEE---TTS----TT--EEEEEEEE--PPSS-B-TTSPBP-TT--SS--EEEEEEETTEEEEEEE--TT-EEEEEEESSSSS-EE-S--EEPPTTSEEEEEETT--TT--EEEEEE-

Mean predicted aligned error: 10.18 Å

Solvent-accessible surface area (backbone atoms only — not comparable to full-atom values): 14028 Å² total; per-residue (Å²): 121,58,63,96,40,32,38,49,29,30,36,50,41,69,83,67,39,83,71,43,56,52,87,55,60,42,68,57,48,63,77,86,54,51,62,36,18,66,62,14,24,26,53,75,66,33,36,40,42,30,38,78,86,36,47,77,45,72,70,55,55,43,23,44,41,88,43,45,32,19,25,12,7,56,87,59,78,41,30,27,24,26,26,45,36,34,51,34,86,53,69,41,56,34,32,39,38,36,40,42,25,29,72,46,71,35,53,54,14,32,22,40,37,36,27,51,54,37,40,77,78,47,73,51,71,38,49,11,67,35,58,84,48,52,72,54,58,44,69,47,63,44,44,55,76,40,39,44,33,45,28,33,32,15,33,15,73,83,73,46,42,47,34,55,56,42,44,23,37,46,53,76,46,84,36,75,69,74,64,86,86,42,60,32,82,90,65,48,74,65,61,77,57,60,60,91,68,72,40,82,74,45,77,48,80,58,98,44,27,37,37,43,27,28,40,22,27,50,72,42,45,32,37,39,28,36,17,81,76,86,76,60,75,43,81,46,76,70,73,43,65,20,30,81,85,48,42,35,73,51,75,33,73,79,41,69,96,75,60,76,39,76,51,77,42,79,109

pLDDT: mean 91.92, std 8.43, range [54.38, 98.81]

Radius of gyration: 22.74 Å; Cα contacts (8 Å, |Δi|>4): 730; chains: 1; bounding box: 62×40×52 Å

Sequence (267 aa):
QGEYGWTHGYYDITADGEPPANSNFILFPSDGTPFRNEENFWDGFSFDWSDASGSAVNPPWTALGDLEGHPSGDNNGVVHWATRRWEVGEDAELALHYSVQKVGAGGNGVTAVLLHNGQQLHSTTIAGDDTSGQTAWSFVDARAGDYIELALSPRGVDGGDNDGSDGSNFYLIIDPTIPENPLQPDGSPFSPGEVSDLRLIDFSYQEGNVTLRWTSNQGQEYQAQQSSDLQNWTNIGATATGAAGGETEIIIPDAPASARYYRLLQL